Protein AF-A0A6V7X1Y8-F1 (afdb_monomer_lite)

Secondary structure (DSSP, 8-state):
---------------S-EEE-TTT--EEETT--STTTTSHHHHHTTB-TTSBBHHHHT---TT--HHHHHHHTTPPEEEEEEEEEESSSSGGGEEEEEEES-HHHHHHHHHHTTTTTTSSEEEEEEEEEEE-HHHHHHHHHHHHTTBSSS-TTGGGTHHHHGGGS---TTS-HHHHHHHHHHHHHHHHHHHGGGS--EEEE-S-----------SSSSSSSS--S-TTSTTSSTTSSS-----

Radius of gyration: 31.43 Å; chains: 1; bounding box: 91×64×77 Å

Structure (mmCIF, N/CA/C/O backbone):
data_AF-A0A6V7X1Y8-F1
#
_entry.id   AF-A0A6V7X1Y8-F1
#
loop_
_atom_site.group_PDB
_atom_site.id
_atom_site.type_symbol
_atom_site.label_atom_id
_atom_site.label_alt_id
_atom_site.label_comp_id
_atom_site.label_asym_id
_atom_site.label_entity_id
_atom_site.label_seq_id
_atom_site.pdbx_PDB_ins_code
_atom_site.Cartn_x
_atom_site.Cartn_y
_atom_site.Cartn_z
_atom_site.occupancy
_atom_site.B_iso_or_equiv
_atom_site.auth_seq_id
_atom_site.auth_comp_id
_atom_site.auth_asym_id
_atom_site.auth_atom_id
_atom_site.pdbx_PDB_model_num
ATOM 1 N N . MET A 1 1 ? -0.054 43.243 -45.231 1.00 41.81 1 MET A N 1
ATOM 2 C CA . MET A 1 1 ? 1.085 42.663 -44.494 1.00 41.81 1 MET A CA 1
ATOM 3 C C . MET A 1 1 ? 0.531 41.832 -43.350 1.00 41.81 1 MET A C 1
ATOM 5 O O . MET A 1 1 ? -0.084 42.384 -42.450 1.00 41.81 1 MET A O 1
ATOM 9 N N . ARG A 1 2 ? 0.628 40.507 -43.456 1.00 38.59 2 ARG A N 1
ATOM 10 C CA . ARG A 1 2 ? 0.502 39.576 -42.330 1.00 38.59 2 ARG A CA 1
ATOM 11 C C . ARG A 1 2 ? 1.713 38.674 -42.454 1.00 38.59 2 ARG A C 1
ATOM 13 O O . ARG A 1 2 ? 1.828 37.961 -43.452 1.00 38.59 2 ARG A O 1
ATOM 20 N N . ASP A 1 3 ? 2.634 38.817 -41.518 1.00 38.28 3 ASP A N 1
ATOM 21 C CA . ASP A 1 3 ? 3.883 38.077 -41.499 1.00 38.28 3 ASP A CA 1
ATOM 22 C C . ASP A 1 3 ? 3.578 36.584 -41.390 1.00 38.28 3 ASP A C 1
ATOM 24 O O . ASP A 1 3 ? 2.927 36.121 -40.452 1.00 38.28 3 ASP A O 1
ATOM 28 N N . ARG A 1 4 ? 3.999 35.822 -42.404 1.00 39.69 4 ARG A N 1
ATOM 29 C CA . ARG A 1 4 ? 4.032 34.365 -42.317 1.00 39.69 4 ARG A CA 1
ATOM 30 C C . ARG A 1 4 ? 5.246 34.030 -41.466 1.00 39.69 4 ARG A C 1
ATOM 32 O O . ARG A 1 4 ? 6.374 34.184 -41.929 1.00 39.69 4 ARG A O 1
ATOM 39 N N . HIS A 1 5 ? 5.019 33.611 -40.226 1.00 39.31 5 HIS A N 1
ATOM 40 C CA . HIS A 1 5 ? 6.079 32.987 -39.448 1.00 39.31 5 HIS A CA 1
ATOM 41 C C . HIS A 1 5 ? 6.614 31.780 -40.236 1.00 39.31 5 HIS A C 1
ATOM 43 O O . HIS A 1 5 ? 5.803 31.010 -40.761 1.00 39.31 5 HIS A O 1
ATOM 49 N N . PRO A 1 6 ? 7.943 31.620 -40.362 1.00 43.81 6 PRO A N 1
ATOM 50 C CA . PRO A 1 6 ? 8.509 30.435 -40.982 1.00 43.81 6 PRO A CA 1
ATOM 51 C C . PRO A 1 6 ? 8.028 29.208 -40.210 1.00 43.81 6 PRO A C 1
ATOM 53 O O . PRO A 1 6 ? 8.029 29.209 -38.977 1.00 43.81 6 PRO A O 1
ATOM 56 N N . GLU A 1 7 ? 7.582 28.190 -40.944 1.00 42.06 7 GLU A N 1
ATOM 57 C CA . GLU A 1 7 ? 7.244 26.882 -40.395 1.00 42.06 7 GLU A CA 1
ATOM 58 C C . GLU A 1 7 ? 8.436 26.399 -39.569 1.00 42.06 7 GLU A C 1
ATOM 60 O O . GLU A 1 7 ? 9.488 26.036 -40.101 1.00 42.06 7 GLU A O 1
ATOM 65 N N . ILE A 1 8 ? 8.293 26.447 -38.243 1.00 39.31 8 ILE A N 1
ATOM 66 C CA . ILE A 1 8 ? 9.225 25.790 -37.342 1.00 39.31 8 ILE A CA 1
ATOM 67 C C . ILE A 1 8 ? 9.011 24.308 -37.606 1.00 39.31 8 ILE A C 1
ATOM 69 O O . ILE A 1 8 ? 8.075 23.696 -37.094 1.00 39.31 8 ILE A O 1
ATOM 73 N N . ASN A 1 9 ? 9.868 23.747 -38.452 1.00 38.22 9 ASN A N 1
ATOM 74 C CA . ASN A 1 9 ? 10.032 22.316 -38.575 1.00 38.22 9 ASN A CA 1
ATOM 75 C C . ASN A 1 9 ? 10.571 21.866 -37.216 1.00 38.22 9 ASN A C 1
ATOM 77 O O . ASN A 1 9 ? 11.773 21.934 -36.949 1.00 38.22 9 ASN A O 1
ATOM 81 N N . ILE A 1 10 ? 9.660 21.514 -36.304 1.00 38.25 10 ILE A N 1
ATOM 82 C CA . ILE A 1 10 ? 10.003 20.846 -35.056 1.00 38.25 10 ILE A CA 1
ATOM 83 C C . ILE A 1 10 ? 10.503 19.482 -35.505 1.00 38.25 10 ILE A C 1
ATOM 85 O O . ILE A 1 10 ? 9.736 18.528 -35.617 1.00 38.25 10 ILE A O 1
ATOM 89 N N . GLY A 1 11 ? 11.792 19.421 -35.842 1.00 34.78 11 GLY A N 1
ATOM 90 C CA . GLY A 1 11 ? 12.506 18.175 -35.992 1.00 34.78 11 GLY A CA 1
ATOM 91 C C . GLY A 1 11 ? 12.218 17.394 -34.727 1.00 34.78 11 GLY A C 1
ATOM 92 O O . GLY A 1 11 ? 12.622 17.796 -33.635 1.00 34.78 11 GLY A O 1
ATOM 93 N N . VAL A 1 12 ? 11.421 16.339 -34.871 1.00 37.25 12 VAL A N 1
ATOM 94 C CA . VAL A 1 12 ? 11.205 15.360 -33.823 1.00 37.25 12 VAL A CA 1
ATOM 95 C C . VAL A 1 12 ? 12.603 14.859 -33.504 1.00 37.25 12 VAL A C 1
ATOM 97 O O . VAL A 1 12 ? 13.188 14.109 -34.281 1.00 37.25 12 VAL A O 1
ATOM 100 N N . TYR A 1 13 ? 13.182 15.351 -32.410 1.00 36.38 13 TYR A N 1
ATOM 101 C CA . TYR A 1 13 ? 14.370 14.765 -31.819 1.00 36.38 13 TYR A CA 1
ATOM 102 C C . TYR A 1 13 ? 13.949 13.362 -31.378 1.00 36.38 13 TYR A C 1
ATOM 104 O O . TYR A 1 13 ? 13.522 13.146 -30.245 1.00 36.38 13 TYR A O 1
ATOM 112 N N . GLU A 1 14 ? 13.977 12.407 -32.309 1.00 39.62 14 GLU A N 1
ATOM 113 C CA . GLU A 1 14 ? 13.887 10.996 -31.992 1.00 39.62 14 GLU A CA 1
ATOM 114 C C . GLU A 1 14 ? 15.119 10.683 -31.149 1.00 39.62 14 GLU A C 1
ATOM 116 O O . GLU A 1 14 ? 16.227 10.529 -31.668 1.00 39.62 14 GLU A O 1
ATOM 121 N N . SER A 1 15 ? 14.958 10.637 -29.825 1.00 48.16 15 SER A N 1
ATOM 122 C CA . SER A 1 15 ? 15.992 10.052 -28.984 1.00 48.16 15 SER A CA 1
ATOM 123 C C . SER A 1 15 ? 16.154 8.604 -29.452 1.00 48.16 15 SER A C 1
ATOM 125 O O . SER A 1 15 ? 15.201 7.825 -29.381 1.00 48.16 15 SER A O 1
ATOM 127 N N . LYS A 1 16 ? 17.332 8.280 -29.993 1.00 53.97 16 LYS A N 1
ATOM 128 C CA . LYS A 1 16 ? 17.620 7.039 -30.734 1.00 53.97 16 LYS A CA 1
ATOM 129 C C . LYS A 1 16 ? 17.436 5.755 -29.918 1.00 53.97 16 LYS A C 1
ATOM 131 O O . LYS A 1 16 ? 17.314 4.681 -30.497 1.00 53.97 16 LYS A O 1
ATOM 136 N N . ASP A 1 17 ? 17.331 5.864 -28.601 1.00 63.12 17 ASP A N 1
ATOM 137 C CA . ASP A 1 17 ? 17.205 4.720 -27.709 1.00 63.12 17 ASP A CA 1
ATOM 138 C C . ASP A 1 17 ? 15.726 4.393 -27.482 1.00 63.12 17 ASP A C 1
ATOM 140 O O . ASP A 1 17 ? 15.103 4.828 -26.514 1.00 63.12 17 ASP A O 1
ATOM 144 N N . LYS A 1 18 ? 15.131 3.647 -28.413 1.00 64.81 18 LYS A N 1
ATOM 145 C CA . LYS A 1 18 ? 13.817 3.024 -28.217 1.00 64.81 18 LYS A CA 1
ATOM 146 C C . LYS A 1 18 ? 14.008 1.639 -27.589 1.00 64.81 18 LYS A C 1
ATOM 148 O O . LYS A 1 18 ? 14.883 0.885 -27.998 1.00 64.81 18 LYS A O 1
ATOM 153 N N . THR A 1 19 ? 13.181 1.294 -26.611 1.00 63.94 19 THR A N 1
ATOM 154 C CA . THR A 1 19 ? 13.135 -0.022 -25.954 1.00 63.94 19 THR A CA 1
ATOM 155 C C . THR A 1 19 ? 11.719 -0.593 -26.013 1.00 63.94 19 THR A C 1
ATOM 157 O O . THR A 1 19 ? 10.768 0.128 -26.315 1.00 63.94 19 THR A O 1
ATOM 160 N N . THR A 1 20 ? 11.558 -1.880 -25.723 1.00 64.06 20 THR A N 1
ATOM 161 C CA . THR A 1 20 ? 10.248 -2.541 -25.695 1.00 64.06 20 THR A CA 1
ATOM 162 C C . THR A 1 20 ? 9.661 -2.477 -24.286 1.00 64.06 20 THR A C 1
ATOM 164 O O . THR A 1 20 ? 10.306 -2.859 -23.313 1.00 64.06 20 THR A O 1
ATOM 167 N N . CYS A 1 21 ? 8.428 -1.989 -24.151 1.00 65.44 21 CYS A N 1
ATOM 168 C CA . CYS A 1 21 ? 7.702 -2.017 -22.885 1.00 65.44 21 CYS A CA 1
ATOM 169 C C . CYS A 1 21 ? 7.322 -3.457 -22.521 1.00 65.44 21 CYS A C 1
ATOM 171 O O . CYS A 1 21 ? 6.671 -4.137 -23.306 1.00 65.44 21 CYS A O 1
ATOM 173 N N . HIS A 1 22 ? 7.642 -3.909 -21.311 1.00 59.16 22 HIS A N 1
ATOM 174 C CA . HIS A 1 22 ? 7.313 -5.273 -20.879 1.00 59.16 22 HIS A CA 1
ATOM 175 C C . HIS A 1 22 ? 5.840 -5.497 -20.578 1.00 59.16 22 HIS A C 1
ATOM 177 O O . HIS A 1 22 ? 5.375 -6.628 -20.651 1.00 59.16 22 HIS A O 1
ATOM 183 N N . PHE A 1 23 ? 5.102 -4.432 -20.276 1.00 62.47 23 PHE A N 1
ATOM 184 C CA . PHE A 1 23 ? 3.674 -4.549 -20.042 1.00 62.47 23 PHE A CA 1
ATOM 185 C C . PHE A 1 23 ? 2.919 -4.679 -21.358 1.00 62.47 23 PHE A C 1
ATOM 187 O O . PHE A 1 23 ? 2.191 -5.640 -21.518 1.00 62.47 23 PHE A O 1
ATOM 194 N N . CYS A 1 24 ? 3.100 -3.780 -22.331 1.00 65.25 24 CYS A N 1
ATOM 195 C CA . CYS A 1 24 ? 2.293 -3.790 -23.565 1.00 65.25 24 CYS A CA 1
ATOM 196 C C . CYS A 1 24 ? 3.055 -4.056 -24.867 1.00 65.25 24 CYS A C 1
ATOM 198 O O . CYS A 1 24 ? 2.499 -3.852 -25.944 1.00 65.25 24 CYS A O 1
ATOM 200 N N . SER A 1 25 ? 4.324 -4.455 -24.786 1.00 66.88 25 SER A N 1
ATOM 201 C CA . SER A 1 25 ? 5.199 -4.730 -25.938 1.00 66.88 25 SER A CA 1
ATOM 202 C C . SER A 1 25 ? 5.402 -3.548 -26.897 1.00 66.88 25 SER A C 1
ATOM 204 O O . SER A 1 25 ? 6.001 -3.702 -27.958 1.00 66.88 25 SER A O 1
ATOM 206 N N . ALA A 1 26 ? 4.938 -2.348 -26.540 1.00 67.75 26 ALA A N 1
ATOM 207 C CA . ALA A 1 26 ? 5.094 -1.158 -27.361 1.00 67.75 26 ALA A CA 1
ATOM 208 C C . ALA A 1 26 ? 6.548 -0.669 -27.364 1.00 67.75 26 ALA A C 1
ATOM 210 O O . ALA A 1 26 ? 7.220 -0.685 -26.332 1.00 67.75 26 ALA A O 1
ATOM 211 N N . SER A 1 27 ? 7.002 -0.150 -28.505 1.00 70.38 27 SER A N 1
ATOM 212 C CA . SER A 1 27 ? 8.267 0.579 -28.588 1.00 70.38 27 SER A CA 1
ATOM 213 C C . SER A 1 27 ? 8.125 1.941 -27.899 1.00 70.38 27 SER A C 1
ATOM 215 O O . SER A 1 27 ? 7.261 2.746 -28.256 1.00 70.38 27 SER A O 1
ATOM 217 N N . ILE A 1 28 ? 8.944 2.190 -26.882 1.00 68.62 28 ILE A N 1
ATOM 218 C CA . ILE A 1 28 ? 8.932 3.401 -26.058 1.00 68.62 28 ILE A CA 1
ATOM 219 C C . ILE A 1 28 ? 10.318 4.025 -26.036 1.00 68.62 28 ILE A C 1
ATOM 221 O O . ILE A 1 28 ? 11.313 3.322 -26.169 1.00 68.62 28 ILE A O 1
ATOM 225 N N . LEU A 1 29 ? 10.407 5.339 -25.831 1.00 64.44 29 LEU A N 1
ATOM 226 C CA . LEU A 1 29 ? 11.706 5.954 -25.553 1.00 64.44 29 LEU A CA 1
ATOM 227 C C . LEU A 1 29 ? 12.243 5.352 -24.245 1.00 64.44 29 LEU A C 1
ATOM 229 O O . LEU A 1 29 ? 11.501 5.269 -23.265 1.00 64.44 29 LEU A O 1
ATOM 233 N N . SER A 1 30 ? 13.506 4.932 -24.230 1.00 57.25 30 SER A N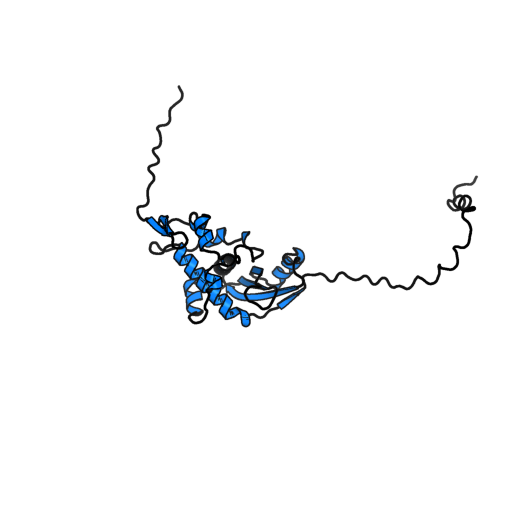 1
ATOM 234 C CA . SER A 1 30 ? 14.185 4.325 -23.073 1.00 57.25 30 SER A CA 1
ATOM 235 C C . SER A 1 30 ? 14.064 5.186 -21.817 1.00 57.25 30 SER A C 1
ATOM 237 O O . SER A 1 30 ? 13.881 4.664 -20.721 1.00 57.25 30 SER A O 1
ATOM 239 N N . LYS A 1 31 ? 14.056 6.510 -22.006 1.00 55.56 31 LYS A N 1
ATOM 240 C CA . LYS A 1 31 ? 13.919 7.526 -20.959 1.00 55.56 31 LYS A CA 1
ATOM 241 C C . LYS A 1 31 ? 12.494 8.056 -20.772 1.00 55.56 31 LYS A C 1
ATOM 243 O O . LYS A 1 31 ? 12.332 9.093 -20.142 1.00 55.56 31 LYS A O 1
ATOM 248 N N . CYS A 1 32 ? 11.458 7.435 -21.352 1.00 54.56 32 CYS A N 1
ATOM 249 C CA . CYS A 1 32 ? 10.102 7.995 -21.308 1.00 54.56 32 CYS A CA 1
ATOM 250 C C . CYS A 1 32 ? 9.536 7.951 -19.874 1.00 54.56 32 CYS A C 1
ATOM 252 O O . CYS A 1 32 ? 9.201 6.863 -19.393 1.00 54.56 32 CYS A O 1
ATOM 254 N N . PRO A 1 33 ? 9.378 9.106 -19.202 1.00 58.12 33 PRO A N 1
ATOM 255 C CA . PRO A 1 33 ? 8.886 9.158 -17.840 1.00 58.12 33 PRO A CA 1
ATOM 256 C C . PRO A 1 33 ? 7.361 9.087 -17.908 1.00 58.12 33 PRO A C 1
ATOM 258 O O . PRO A 1 33 ? 6.726 9.895 -18.583 1.00 58.12 33 PRO A O 1
ATOM 261 N N . SER A 1 34 ? 6.794 8.060 -17.279 1.00 54.66 34 SER A N 1
ATOM 262 C CA . SER A 1 34 ? 5.379 7.857 -16.936 1.00 54.66 34 SER A CA 1
ATOM 263 C C . SER A 1 34 ? 4.250 7.917 -17.972 1.00 54.66 34 SER A C 1
ATOM 265 O O . SER A 1 34 ? 3.279 7.170 -17.842 1.00 54.66 34 SER A O 1
ATOM 267 N N . ARG A 1 35 ? 4.327 8.755 -19.008 1.00 60.50 35 ARG A N 1
ATOM 268 C CA . ARG A 1 35 ? 3.255 8.941 -19.999 1.00 60.50 35 ARG A CA 1
ATOM 269 C C . ARG A 1 35 ? 2.871 7.634 -20.674 1.00 60.50 35 ARG A C 1
ATOM 271 O O . ARG A 1 35 ? 1.710 7.449 -21.016 1.00 60.50 35 ARG A O 1
ATOM 278 N N . HIS A 1 36 ? 3.839 6.738 -20.872 1.00 67.56 36 HIS A N 1
ATOM 279 C CA . HIS A 1 36 ? 3.583 5.415 -21.422 1.00 67.56 36 HIS A CA 1
ATOM 280 C C . HIS A 1 36 ? 2.925 4.464 -20.417 1.00 67.56 36 HIS A C 1
ATOM 282 O O . HIS A 1 36 ? 1.948 3.816 -20.782 1.00 67.56 36 HIS A O 1
ATOM 288 N N . PHE A 1 37 ? 3.407 4.425 -19.170 1.00 62.50 37 PHE A N 1
ATOM 289 C CA . PHE A 1 37 ? 2.801 3.631 -18.095 1.00 62.50 37 PHE A CA 1
ATOM 290 C C . PHE A 1 37 ? 1.307 3.948 -17.947 1.00 62.50 37 PHE A C 1
ATOM 292 O O . PHE A 1 37 ? 0.473 3.060 -17.792 1.00 62.50 37 PHE A O 1
ATOM 299 N N . ASN A 1 38 ? 0.960 5.226 -18.109 1.00 61.59 38 ASN A N 1
ATOM 300 C CA . ASN A 1 38 ? -0.414 5.695 -18.030 1.00 61.59 38 ASN A CA 1
ATOM 301 C C . ASN A 1 38 ? -1.264 5.453 -19.286 1.00 61.59 38 ASN A C 1
ATOM 303 O O . ASN A 1 38 ? -2.470 5.705 -19.249 1.00 61.59 38 ASN A O 1
ATOM 307 N N . LYS A 1 39 ? -0.695 4.926 -20.380 1.00 68.38 39 LYS A N 1
ATOM 308 C CA . LYS A 1 39 ? -1.487 4.515 -21.546 1.00 68.38 39 LYS A CA 1
ATOM 309 C C . LYS A 1 39 ? -2.329 3.293 -21.196 1.00 68.38 39 LYS A C 1
ATOM 311 O O . LYS A 1 39 ? -1.835 2.325 -20.624 1.00 68.38 39 LYS A O 1
ATOM 316 N N . GLN A 1 40 ? -3.584 3.310 -21.635 1.00 61.50 40 GLN A N 1
ATOM 317 C CA . GLN A 1 40 ? -4.567 2.254 -21.382 1.00 61.50 40 GLN A CA 1
ATOM 318 C C . GLN A 1 40 ? -4.045 0.848 -21.722 1.00 61.50 40 GLN A C 1
ATOM 320 O O . GLN A 1 40 ? -4.198 -0.074 -20.931 1.00 61.50 40 GLN A O 1
ATOM 325 N N . GLN A 1 41 ? -3.341 0.695 -22.847 1.00 65.69 41 GLN A N 1
ATOM 326 C CA . GLN A 1 41 ? -2.770 -0.590 -23.262 1.00 65.69 41 GLN A CA 1
ATOM 327 C C . GLN A 1 41 ? -1.702 -1.125 -22.288 1.00 65.69 41 GLN A C 1
ATOM 329 O O . GLN A 1 41 ? -1.601 -2.330 -22.096 1.00 65.69 41 GLN A O 1
ATOM 334 N N . CYS A 1 42 ? -0.924 -0.241 -21.652 1.00 66.81 42 CYS A N 1
ATOM 335 C CA . CYS A 1 42 ? 0.058 -0.612 -20.632 1.00 66.81 42 CYS A CA 1
ATOM 336 C C . CYS A 1 42 ? -0.631 -1.010 -19.320 1.00 66.81 42 CYS A C 1
ATOM 338 O O . CYS A 1 42 ? -0.239 -1.997 -18.701 1.00 66.81 42 CYS A O 1
ATOM 340 N N . LYS A 1 43 ? -1.698 -0.294 -18.935 1.00 65.56 43 LYS A N 1
ATOM 341 C CA . LYS A 1 43 ? -2.497 -0.611 -17.740 1.00 65.56 43 LYS A CA 1
ATOM 342 C C . LYS A 1 43 ? -3.212 -1.962 -17.854 1.00 65.56 43 LYS A C 1
ATOM 344 O O . LYS A 1 43 ? -3.221 -2.712 -16.885 1.00 65.56 43 LYS A O 1
ATOM 349 N N . ASN A 1 44 ? -3.734 -2.311 -19.033 1.00 69.81 44 ASN A N 1
ATOM 350 C CA . ASN A 1 44 ? -4.456 -3.574 -19.249 1.00 69.81 44 ASN A CA 1
ATOM 351 C C . ASN A 1 44 ? -3.617 -4.827 -18.950 1.00 69.81 44 ASN A C 1
ATOM 353 O O . ASN A 1 44 ? -4.177 -5.847 -18.576 1.00 69.81 44 ASN A O 1
ATOM 357 N N . ASN A 1 45 ? -2.293 -4.745 -19.089 1.00 75.44 45 ASN A N 1
ATOM 358 C CA . ASN A 1 45 ? -1.387 -5.869 -18.836 1.00 75.44 45 ASN A CA 1
ATOM 359 C C . ASN A 1 45 ? -0.724 -5.800 -17.452 1.00 75.44 45 ASN A C 1
ATOM 361 O O . ASN A 1 45 ? 0.113 -6.634 -17.123 1.00 75.44 45 ASN A O 1
ATOM 365 N N . PHE A 1 46 ? -1.062 -4.791 -16.648 1.00 77.25 46 PHE A N 1
ATOM 366 C CA . PHE A 1 46 ? -0.613 -4.672 -15.264 1.00 77.25 46 PHE A CA 1
ATOM 367 C C . PHE A 1 46 ? -1.630 -5.281 -14.287 1.00 77.25 46 PHE A C 1
ATOM 369 O O . PHE A 1 46 ? -1.236 -5.813 -13.249 1.00 77.25 46 PHE A O 1
ATOM 376 N N . TYR A 1 47 ? -2.923 -5.231 -14.624 1.00 84.69 47 TYR A N 1
ATOM 377 C CA . TYR A 1 47 ? -4.028 -5.688 -13.779 1.00 84.69 47 TYR A CA 1
ATOM 378 C C . TYR A 1 47 ? -4.678 -6.963 -14.314 1.00 84.69 47 TYR A C 1
ATOM 380 O O . TYR A 1 47 ? -4.877 -7.122 -15.514 1.00 84.69 47 TYR A O 1
ATOM 388 N N . ALA A 1 48 ? -5.038 -7.861 -13.403 1.00 86.75 48 ALA A N 1
ATOM 389 C CA . ALA A 1 48 ? -5.877 -9.012 -13.689 1.00 86.75 48 ALA A CA 1
ATOM 390 C C . ALA A 1 48 ? -7.368 -8.628 -13.648 1.00 86.75 48 ALA A C 1
ATOM 392 O O . ALA A 1 48 ? -7.760 -7.591 -13.110 1.00 86.75 48 ALA A O 1
ATOM 393 N N . ASN A 1 49 ? -8.230 -9.516 -14.150 1.00 86.25 49 ASN A N 1
ATOM 394 C CA . ASN A 1 49 ? -9.680 -9.286 -14.221 1.00 86.25 49 ASN A CA 1
ATOM 395 C C . ASN A 1 49 ? -10.359 -9.087 -12.851 1.00 86.25 49 ASN A C 1
ATOM 397 O O . ASN A 1 49 ? -11.475 -8.583 -12.790 1.00 86.25 49 ASN A O 1
ATOM 401 N N . ASN A 1 50 ? -9.706 -9.478 -11.752 1.00 88.56 50 ASN A N 1
ATOM 402 C CA . ASN A 1 50 ? -10.202 -9.291 -10.385 1.00 88.56 50 ASN A CA 1
ATOM 403 C C . ASN A 1 50 ? -9.857 -7.910 -9.785 1.00 88.56 50 ASN A C 1
ATOM 405 O O . ASN A 1 50 ? -10.083 -7.676 -8.597 1.00 88.56 50 ASN A O 1
ATOM 409 N N . GLY A 1 51 ? -9.283 -7.005 -10.584 1.00 87.31 51 GLY A N 1
ATOM 410 C CA . GLY A 1 51 ? -8.939 -5.648 -10.163 1.00 87.31 51 GLY A CA 1
ATOM 411 C C . GLY A 1 51 ? -7.684 -5.553 -9.292 1.00 87.31 51 GLY A C 1
ATOM 412 O O . GLY A 1 51 ? -7.372 -4.462 -8.814 1.00 87.31 51 GLY A O 1
ATOM 413 N N . TRP A 1 52 ? -6.962 -6.656 -9.077 1.00 91.81 52 TRP A N 1
ATOM 414 C CA . TRP A 1 52 ? -5.625 -6.667 -8.476 1.00 91.81 52 TRP A CA 1
ATOM 415 C C . TRP A 1 52 ? -4.546 -6.712 -9.560 1.00 91.81 52 TRP A C 1
ATOM 417 O O . TRP A 1 52 ? -4.789 -7.190 -10.669 1.00 91.81 52 TRP A O 1
ATOM 427 N N . SER A 1 53 ? -3.343 -6.222 -9.262 1.00 89.94 53 SER A N 1
ATOM 428 C CA . SER A 1 53 ? -2.206 -6.329 -10.173 1.00 89.94 53 SER A CA 1
ATOM 429 C C . SER A 1 53 ? -1.864 -7.802 -10.416 1.00 89.94 53 SER A C 1
ATOM 431 O O . SER A 1 53 ? -2.066 -8.657 -9.551 1.00 89.94 53 SER A O 1
ATOM 433 N N . ILE A 1 54 ? -1.346 -8.133 -11.598 1.00 89.19 54 ILE A N 1
ATOM 434 C CA . ILE A 1 54 ? -0.864 -9.495 -11.883 1.00 89.19 54 ILE A CA 1
ATOM 435 C C . ILE A 1 54 ? 0.188 -9.892 -10.836 1.00 89.19 54 ILE A C 1
ATOM 437 O O . ILE A 1 54 ? 0.111 -10.971 -10.260 1.00 89.19 54 ILE A O 1
ATOM 441 N N . ILE A 1 55 ? 1.081 -8.956 -10.488 1.00 90.06 55 ILE A N 1
ATOM 442 C CA . ILE A 1 55 ? 2.108 -9.144 -9.457 1.00 90.06 55 ILE A CA 1
ATOM 443 C C . ILE A 1 55 ? 1.485 -9.496 -8.103 1.00 90.06 55 ILE A C 1
ATOM 445 O O . ILE A 1 55 ? 1.979 -10.408 -7.454 1.00 90.06 55 ILE A O 1
ATOM 449 N N . PHE A 1 56 ? 0.404 -8.835 -7.680 1.00 93.06 56 PHE A N 1
ATOM 450 C CA . PHE A 1 56 ? -0.292 -9.161 -6.430 1.00 93.06 56 PHE A CA 1
ATOM 451 C C . PHE A 1 56 ? -0.801 -10.606 -6.411 1.00 93.06 56 PHE A C 1
ATOM 453 O O . PHE A 1 56 ? -0.608 -11.310 -5.425 1.00 93.06 56 PHE A O 1
ATOM 460 N N . ASN A 1 57 ? -1.396 -11.070 -7.511 1.00 89.94 57 ASN A N 1
ATOM 461 C CA . ASN A 1 57 ? -1.914 -12.437 -7.613 1.00 89.94 57 ASN A CA 1
ATOM 462 C C . ASN A 1 57 ? -0.801 -13.502 -7.658 1.00 89.94 57 ASN A C 1
ATOM 464 O O . ASN A 1 57 ? -1.013 -14.628 -7.222 1.00 89.94 57 ASN A O 1
ATOM 468 N N . GLU A 1 58 ? 0.371 -13.147 -8.183 1.00 91.12 58 GLU A N 1
ATOM 469 C CA . GLU A 1 58 ? 1.534 -14.032 -8.336 1.00 91.12 58 GLU A CA 1
ATOM 470 C C . GLU A 1 58 ? 2.576 -13.864 -7.214 1.00 91.12 58 GLU A C 1
ATOM 472 O O . GLU A 1 58 ? 3.666 -14.432 -7.291 1.00 91.12 58 GLU A O 1
ATOM 477 N N . THR A 1 59 ? 2.296 -13.044 -6.194 1.00 88.38 59 THR A N 1
ATOM 478 C CA . THR A 1 59 ? 3.278 -12.721 -5.151 1.00 88.38 59 THR A CA 1
ATOM 479 C C . THR A 1 59 ? 3.595 -13.953 -4.305 1.00 88.38 59 THR A C 1
ATOM 481 O O . THR A 1 59 ? 2.749 -14.456 -3.572 1.00 88.38 59 THR A O 1
ATOM 484 N N . ASP A 1 60 ? 4.855 -14.382 -4.362 1.00 86.62 60 ASP A N 1
ATOM 485 C CA . ASP A 1 60 ? 5.453 -15.385 -3.480 1.00 86.62 60 ASP A CA 1
ATOM 486 C C . ASP A 1 60 ? 6.462 -14.714 -2.534 1.00 86.62 60 ASP A C 1
ATOM 488 O O . ASP A 1 60 ? 7.278 -13.891 -2.959 1.00 86.62 60 ASP A O 1
ATOM 492 N N . VAL A 1 61 ? 6.417 -15.064 -1.247 1.00 87.12 61 VAL A N 1
ATOM 493 C CA . VAL A 1 61 ? 7.286 -14.516 -0.191 1.00 87.12 61 VAL A CA 1
ATOM 494 C C . VAL A 1 61 ? 8.541 -15.353 0.064 1.00 87.12 61 VAL A C 1
ATOM 496 O O . VAL A 1 61 ? 9.437 -14.893 0.771 1.00 87.12 61 VAL A O 1
ATOM 499 N N . THR A 1 62 ? 8.648 -16.552 -0.517 1.00 82.50 62 THR A N 1
ATOM 500 C CA . THR A 1 62 ? 9.679 -17.552 -0.181 1.00 82.50 62 THR A CA 1
ATOM 501 C C . THR A 1 62 ? 11.114 -17.030 -0.333 1.00 82.50 62 THR A C 1
ATOM 503 O O . THR A 1 62 ? 11.990 -17.360 0.465 1.00 82.50 62 THR A O 1
ATOM 506 N N . SER A 1 63 ? 11.373 -16.174 -1.326 1.00 78.31 63 SER A N 1
ATOM 507 C CA . SER A 1 63 ? 12.703 -15.608 -1.592 1.00 78.31 63 SER A CA 1
ATOM 508 C C . SER A 1 63 ? 12.897 -14.174 -1.080 1.00 78.31 63 SER A C 1
ATOM 510 O O . SER A 1 63 ? 13.906 -13.544 -1.406 1.00 78.31 63 SER A O 1
ATOM 512 N N . PHE A 1 64 ? 11.939 -13.615 -0.336 1.00 86.44 64 PHE A N 1
ATOM 513 C CA . PHE A 1 64 ? 11.971 -12.206 0.053 1.00 86.44 64 PHE A CA 1
ATOM 514 C C . PHE A 1 64 ? 12.951 -11.936 1.205 1.00 86.44 64 PHE A C 1
ATOM 516 O O . PHE A 1 64 ? 12.862 -12.520 2.287 1.00 86.44 64 PHE A O 1
ATOM 523 N N . LYS A 1 65 ? 13.866 -10.984 0.988 1.00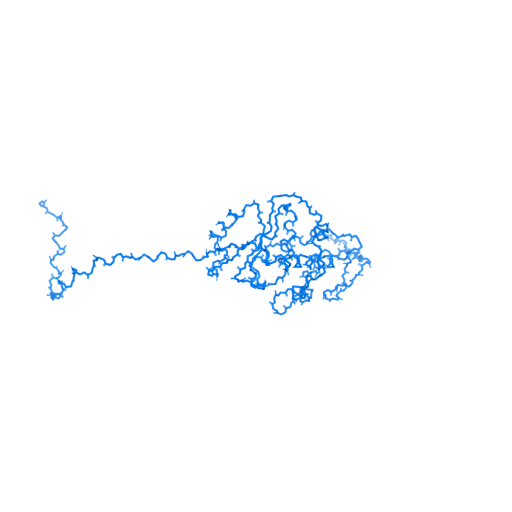 85.62 65 LYS A N 1
ATOM 524 C CA . LYS A 1 65 ? 14.843 -10.523 1.983 1.00 85.62 65 LYS A CA 1
ATOM 525 C C . LYS A 1 65 ? 14.563 -9.075 2.370 1.00 85.62 65 LYS A C 1
ATOM 527 O O . LYS A 1 65 ? 14.814 -8.146 1.609 1.00 85.62 65 LYS A O 1
ATOM 532 N N . GLU A 1 66 ? 14.082 -8.899 3.592 1.00 85.44 66 GLU A N 1
ATOM 533 C CA . GLU A 1 66 ? 13.615 -7.615 4.123 1.00 85.44 66 GLU A CA 1
ATOM 534 C C . GLU A 1 66 ? 14.712 -6.542 4.184 1.00 85.44 66 GLU A C 1
ATOM 536 O O . GLU A 1 66 ? 14.499 -5.410 3.755 1.00 85.44 66 GLU A O 1
ATOM 541 N N . GLU A 1 67 ? 15.920 -6.906 4.614 1.00 83.94 67 GLU A N 1
ATOM 542 C CA . GLU A 1 67 ? 17.070 -5.991 4.640 1.00 83.94 67 GLU A CA 1
ATOM 543 C C . GLU A 1 67 ? 17.444 -5.483 3.242 1.00 83.94 67 GLU A C 1
ATOM 545 O O . GLU A 1 67 ? 17.796 -4.315 3.069 1.00 83.94 67 GLU A O 1
ATOM 550 N N . GLN A 1 68 ? 17.333 -6.341 2.221 1.00 83.19 68 GLN A N 1
ATOM 551 C CA . GLN A 1 68 ? 17.615 -5.962 0.838 1.00 83.19 68 GLN A CA 1
ATOM 552 C C . GLN A 1 68 ? 16.561 -4.995 0.311 1.00 83.19 68 GLN A C 1
ATOM 554 O O . GLN A 1 68 ? 16.916 -4.021 -0.342 1.00 83.19 68 GLN A O 1
ATOM 559 N N . PHE A 1 69 ? 15.287 -5.216 0.636 1.00 84.94 69 PHE A N 1
ATOM 560 C CA . PHE A 1 69 ? 14.206 -4.298 0.287 1.00 84.94 69 PHE A CA 1
ATOM 561 C C . PHE A 1 69 ? 14.423 -2.901 0.885 1.00 84.94 69 PHE A C 1
ATOM 563 O O . PHE A 1 69 ? 14.367 -1.905 0.166 1.00 84.94 69 PHE A O 1
ATOM 570 N N . PHE A 1 70 ? 14.746 -2.809 2.177 1.00 83.75 70 PHE A N 1
ATOM 571 C CA . PHE A 1 70 ? 14.996 -1.511 2.807 1.00 83.75 70 PHE A CA 1
ATOM 572 C C . PHE A 1 70 ? 16.287 -0.843 2.321 1.00 83.75 70 PHE A C 1
ATOM 574 O O . PHE A 1 70 ? 16.338 0.379 2.187 1.00 83.75 70 PHE A O 1
ATOM 581 N N . THR A 1 71 ? 17.305 -1.633 1.982 1.00 82.00 71 THR A N 1
ATOM 582 C CA . THR A 1 71 ? 18.525 -1.118 1.348 1.00 82.00 71 THR A CA 1
ATOM 583 C C . THR A 1 71 ? 18.227 -0.574 -0.053 1.00 82.00 71 THR A C 1
ATOM 585 O O . THR A 1 71 ? 18.669 0.520 -0.390 1.00 82.00 71 THR A O 1
ATOM 588 N N . GLN A 1 72 ? 17.426 -1.287 -0.854 1.00 75.31 72 GLN A N 1
ATOM 589 C CA . GLN A 1 72 ? 16.998 -0.860 -2.194 1.00 75.31 72 GLN A CA 1
ATOM 590 C C . GLN A 1 72 ? 16.221 0.457 -2.165 1.00 75.31 72 GLN A C 1
ATOM 592 O O . GLN A 1 72 ? 16.419 1.302 -3.034 1.00 75.31 72 GLN A O 1
ATOM 597 N N . LEU A 1 73 ? 15.364 0.645 -1.160 1.00 74.56 73 LEU A N 1
ATOM 598 C CA . LEU A 1 73 ? 14.615 1.886 -0.981 1.00 74.56 73 LEU A CA 1
ATOM 599 C C . LEU A 1 73 ? 15.435 3.010 -0.329 1.00 74.56 73 LEU A C 1
ATOM 601 O O . LEU A 1 73 ? 14.921 4.113 -0.191 1.00 74.56 73 LEU A O 1
ATOM 605 N N . SER A 1 74 ? 16.696 2.760 0.054 1.00 77.56 74 SER A N 1
ATOM 606 C CA . SER A 1 74 ? 17.542 3.724 0.774 1.00 77.56 74 SER A CA 1
ATOM 607 C C . SER A 1 74 ? 16.813 4.335 1.976 1.00 77.56 74 SER A C 1
ATOM 609 O O . SER A 1 74 ? 16.732 5.558 2.120 1.00 77.56 74 SER A O 1
ATOM 611 N N . ILE A 1 75 ? 16.228 3.474 2.820 1.00 76.44 75 ILE A N 1
ATOM 612 C CA . ILE A 1 75 ? 15.387 3.934 3.926 1.00 76.44 75 ILE A CA 1
ATOM 613 C C . ILE A 1 75 ? 16.170 4.869 4.849 1.00 76.44 75 ILE A C 1
ATOM 615 O O . ILE A 1 75 ? 17.176 4.508 5.454 1.00 76.44 75 ILE A O 1
ATOM 619 N N . THR A 1 76 ? 15.648 6.079 4.984 1.00 79.00 76 THR A N 1
ATOM 620 C CA . THR A 1 76 ? 16.064 7.080 5.952 1.00 79.00 76 THR A CA 1
ATOM 621 C C . THR A 1 76 ? 15.093 7.076 7.121 1.00 79.00 76 THR A C 1
ATOM 623 O O . THR A 1 76 ? 13.870 7.013 6.944 1.00 79.00 76 THR A O 1
ATOM 626 N N . ASN A 1 77 ? 15.659 7.133 8.327 1.00 87.19 77 ASN A N 1
ATOM 627 C CA . ASN A 1 77 ? 14.886 7.149 9.560 1.00 87.19 77 ASN A CA 1
ATOM 628 C C . ASN A 1 77 ? 14.053 8.430 9.656 1.00 87.19 77 ASN A C 1
ATOM 630 O O . ASN A 1 77 ? 14.506 9.523 9.311 1.00 87.19 77 ASN A O 1
ATOM 634 N N . GLY A 1 78 ? 12.843 8.299 10.181 1.00 92.00 78 GLY A N 1
ATOM 635 C CA . GLY A 1 78 ? 11.950 9.422 10.409 1.00 92.00 78 GLY A CA 1
ATOM 636 C C . GLY A 1 78 ? 10.843 9.087 11.399 1.00 92.00 78 GLY A C 1
ATOM 637 O O . GLY A 1 78 ? 10.989 8.221 12.256 1.00 92.00 78 GLY A O 1
ATOM 638 N N . ARG A 1 79 ? 9.732 9.817 11.299 1.00 95.38 79 ARG A N 1
ATOM 639 C CA . ARG A 1 79 ? 8.583 9.714 12.218 1.00 95.38 79 ARG A CA 1
ATOM 640 C C . ARG A 1 79 ? 7.293 9.252 11.546 1.00 95.38 79 ARG A C 1
ATOM 642 O O . ARG A 1 79 ? 6.243 9.261 12.181 1.00 95.38 79 ARG A O 1
ATOM 649 N N . TYR A 1 80 ? 7.347 8.962 10.251 1.00 96.19 80 TYR A N 1
ATOM 650 C CA . TYR A 1 80 ? 6.187 8.535 9.489 1.00 96.19 80 TYR A CA 1
ATOM 651 C C . TYR A 1 80 ? 6.064 7.017 9.526 1.00 96.19 80 TYR A C 1
ATOM 653 O O . TYR A 1 80 ? 7.040 6.285 9.691 1.00 96.19 80 TYR A O 1
ATOM 661 N N . MET A 1 81 ? 4.832 6.558 9.390 1.00 96.88 81 MET A N 1
ATOM 662 C CA . MET A 1 81 ? 4.475 5.155 9.324 1.00 96.88 81 MET A CA 1
ATOM 663 C C . MET A 1 81 ? 3.506 4.934 8.173 1.00 96.88 81 MET A C 1
ATOM 665 O O . MET A 1 81 ? 2.670 5.798 7.896 1.00 96.88 81 MET A O 1
ATOM 669 N N . VAL A 1 82 ? 3.615 3.768 7.549 1.00 97.00 82 VAL A N 1
ATOM 670 C CA . VAL A 1 82 ? 2.650 3.241 6.588 1.00 97.00 82 VAL A CA 1
ATOM 671 C C . VAL A 1 82 ? 1.708 2.318 7.351 1.00 97.00 82 VAL A C 1
ATOM 673 O O . VAL A 1 82 ? 2.155 1.382 8.019 1.00 97.00 82 VAL A O 1
ATOM 676 N N . TYR A 1 83 ? 0.409 2.576 7.260 1.00 97.94 83 TYR A N 1
ATOM 677 C CA . TYR A 1 83 ? -0.637 1.730 7.825 1.00 97.94 83 TYR A CA 1
ATOM 678 C C . TYR A 1 83 ? -1.524 1.158 6.722 1.00 97.94 83 TYR A C 1
ATOM 680 O O . TYR A 1 83 ? -1.688 1.744 5.651 1.00 97.94 83 TYR A O 1
ATOM 688 N N . VAL A 1 84 ? -2.112 0.006 7.013 1.00 97.81 84 VAL A N 1
ATOM 689 C CA . VAL A 1 84 ? -3.058 -0.708 6.153 1.00 97.81 84 VAL A CA 1
ATOM 690 C C . VAL A 1 84 ? -4.368 -0.902 6.910 1.00 97.81 84 VAL A C 1
ATOM 692 O O . VAL A 1 84 ? -4.386 -0.940 8.143 1.00 97.81 84 VAL A O 1
ATOM 695 N N . VAL A 1 85 ? -5.472 -1.010 6.177 1.00 97.75 85 VAL A N 1
ATOM 696 C CA . VAL A 1 85 ? -6.809 -1.245 6.733 1.00 97.75 85 VAL A CA 1
ATOM 697 C C . VAL A 1 85 ? -7.464 -2.401 5.997 1.00 97.75 85 VAL A C 1
ATOM 699 O O . VAL A 1 85 ? -7.467 -2.420 4.768 1.00 97.75 85 VAL A O 1
ATOM 702 N N . ARG A 1 86 ? -8.051 -3.343 6.728 1.00 96.88 86 ARG A N 1
ATOM 703 C CA . ARG A 1 86 ? -8.738 -4.509 6.168 1.00 96.88 86 ARG A CA 1
ATOM 704 C C . ARG A 1 86 ? -10.169 -4.612 6.676 1.00 96.88 86 ARG A C 1
ATOM 706 O O . ARG A 1 86 ? -10.477 -4.167 7.780 1.00 96.88 86 ARG A O 1
ATOM 713 N N . LYS A 1 87 ? -11.043 -5.206 5.863 1.00 94.88 87 LYS A N 1
ATOM 714 C CA . LYS A 1 87 ? -12.427 -5.524 6.259 1.00 94.88 87 LYS A CA 1
ATOM 715 C C . LYS A 1 87 ? -12.550 -6.914 6.901 1.00 94.88 87 LYS A C 1
ATOM 717 O O . LYS A 1 87 ? -13.393 -7.077 7.769 1.00 94.88 87 LYS A O 1
ATOM 722 N N . ASN A 1 88 ? -11.688 -7.868 6.528 1.00 93.56 88 ASN A N 1
ATOM 723 C CA . ASN A 1 88 ? -11.569 -9.195 7.151 1.00 93.56 88 ASN A CA 1
ATOM 724 C C . ASN A 1 88 ? -10.096 -9.640 7.193 1.00 93.56 88 ASN A C 1
ATOM 726 O O . ASN A 1 88 ? -9.223 -8.927 6.709 1.00 93.56 88 ASN A O 1
ATOM 730 N N . SER A 1 89 ? -9.827 -10.840 7.716 1.00 94.31 89 SER A N 1
ATOM 731 C CA . SER A 1 89 ? -8.474 -11.383 7.897 1.00 94.31 89 SER A CA 1
ATOM 732 C C . SER A 1 89 ? -7.715 -11.717 6.607 1.00 94.31 89 SER A C 1
ATOM 734 O O . SER A 1 89 ? -6.485 -11.751 6.628 1.00 94.31 89 SER A O 1
ATOM 736 N N . LEU A 1 90 ? -8.406 -11.950 5.488 1.00 94.62 90 LEU A N 1
ATOM 737 C CA . LEU A 1 90 ? -7.769 -12.314 4.220 1.00 94.62 90 LEU A CA 1
ATOM 738 C C . LEU A 1 90 ? -6.971 -11.139 3.631 1.00 94.62 90 LEU A C 1
ATOM 740 O O . LEU A 1 90 ? -7.410 -9.993 3.680 1.00 94.62 90 LEU A O 1
ATOM 744 N N . ILE A 1 91 ? -5.832 -11.425 2.994 1.00 94.00 91 ILE A N 1
ATOM 745 C CA . ILE A 1 91 ? -4.982 -10.403 2.351 1.00 94.00 91 ILE A CA 1
ATOM 746 C C . ILE A 1 91 ? -5.728 -9.608 1.264 1.00 94.00 91 ILE A C 1
ATOM 748 O O . ILE A 1 91 ? -5.578 -8.393 1.153 1.00 94.00 91 ILE A O 1
ATOM 752 N N . ASN A 1 92 ? -6.624 -10.269 0.525 1.00 93.19 92 ASN A N 1
ATOM 753 C CA . ASN A 1 92 ? -7.449 -9.648 -0.521 1.00 93.19 92 ASN A CA 1
ATOM 754 C C . ASN A 1 92 ? -8.565 -8.750 0.040 1.00 93.19 92 ASN A C 1
ATOM 756 O O . ASN A 1 92 ? -9.264 -8.091 -0.728 1.00 93.19 92 ASN A O 1
ATOM 760 N N . ASP A 1 93 ? -8.752 -8.735 1.361 1.00 93.56 93 ASP A N 1
ATOM 761 C CA . ASP A 1 93 ? -9.726 -7.891 2.048 1.00 93.56 93 ASP A CA 1
ATOM 762 C C . ASP A 1 93 ? -9.105 -6.594 2.599 1.00 93.56 93 ASP A C 1
ATOM 764 O O . ASP A 1 93 ? -9.766 -5.826 3.304 1.00 93.56 93 ASP A O 1
ATOM 768 N N . TRP A 1 9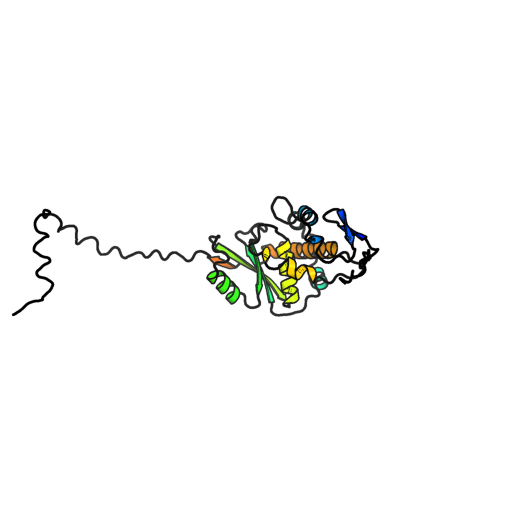4 ? -7.856 -6.295 2.240 1.00 93.94 94 TRP A N 1
ATOM 769 C CA . TRP A 1 94 ? -7.287 -4.955 2.357 1.00 93.94 94 TRP A CA 1
ATOM 770 C C . TRP A 1 94 ? -8.092 -3.943 1.519 1.00 93.94 94 TRP A C 1
ATOM 772 O O . TRP A 1 94 ? -8.365 -4.169 0.342 1.00 93.94 94 TRP A O 1
ATOM 782 N N . CYS A 1 95 ? -8.472 -2.813 2.125 1.00 95.00 95 CYS A N 1
ATOM 783 C CA . CYS A 1 95 ? -9.314 -1.791 1.497 1.00 95.00 95 CYS A CA 1
ATOM 784 C C . CYS A 1 95 ? -8.752 -0.358 1.524 1.00 95.00 95 CYS A C 1
ATOM 786 O O . CYS A 1 95 ? -9.298 0.516 0.846 1.00 95.00 95 CYS A O 1
ATOM 788 N N . TYR A 1 96 ? -7.697 -0.078 2.296 1.00 95.69 96 TYR A N 1
ATOM 789 C CA . TYR A 1 96 ? -7.091 1.256 2.385 1.00 95.69 96 TYR A CA 1
ATOM 790 C C . TYR A 1 96 ? -5.628 1.178 2.823 1.00 95.69 96 TYR A C 1
ATOM 792 O O . TYR A 1 96 ? -5.267 0.338 3.648 1.00 95.69 96 TYR A O 1
ATOM 800 N N . VAL A 1 97 ? -4.786 2.060 2.295 1.00 95.62 97 VAL A N 1
ATOM 801 C CA . VAL A 1 97 ? -3.399 2.257 2.741 1.00 95.62 97 VAL A CA 1
ATOM 802 C C . VAL A 1 97 ? -3.187 3.726 3.044 1.00 95.62 97 VAL A C 1
ATOM 804 O O . VAL A 1 97 ? -3.828 4.556 2.415 1.00 95.62 97 VAL A O 1
ATOM 807 N N . GLY A 1 98 ? -2.323 4.069 3.987 1.00 94.75 98 GLY A N 1
ATOM 808 C CA . GLY A 1 98 ? -2.002 5.473 4.190 1.00 94.75 98 GLY A CA 1
ATOM 809 C C . GLY A 1 98 ? -0.732 5.718 4.967 1.00 94.75 98 GLY A C 1
ATOM 810 O O . GLY A 1 98 ? -0.231 4.834 5.663 1.00 94.75 98 GLY A O 1
ATOM 811 N N . ILE A 1 99 ? -0.270 6.965 4.918 1.00 95.38 99 ILE A N 1
ATOM 812 C CA . ILE A 1 99 ? 0.792 7.460 5.790 1.00 95.38 99 ILE A CA 1
ATOM 813 C C . ILE A 1 99 ? 0.298 8.392 6.893 1.00 95.38 99 ILE A C 1
ATOM 815 O O . ILE A 1 99 ? -0.665 9.167 6.774 1.00 95.38 99 ILE A O 1
ATOM 819 N N . THR A 1 100 ? 0.995 8.344 8.020 1.00 96.75 100 THR A N 1
ATOM 820 C CA . THR A 1 100 ? 0.788 9.276 9.128 1.00 96.75 100 THR A CA 1
ATOM 821 C C . THR A 1 100 ? 2.035 9.371 9.996 1.00 96.75 100 THR A C 1
ATOM 823 O O . THR A 1 100 ? 2.892 8.502 9.960 1.00 96.75 100 THR A O 1
ATOM 826 N N . ASN A 1 101 ? 2.145 10.429 10.788 1.00 96.88 101 ASN A N 1
ATOM 827 C CA . ASN A 1 101 ? 3.084 10.521 11.910 1.00 96.88 101 ASN A CA 1
ATOM 828 C C . ASN A 1 101 ? 2.365 10.503 13.273 1.00 96.88 101 ASN A C 1
ATOM 830 O O . ASN A 1 101 ? 3.003 10.616 14.314 1.00 96.88 101 ASN A O 1
ATOM 834 N N . ALA A 1 102 ? 1.033 10.393 13.266 1.00 96.25 102 ALA A N 1
ATOM 835 C CA . ALA A 1 102 ? 0.177 10.371 14.443 1.00 96.25 102 ALA A CA 1
ATOM 836 C C . ALA A 1 102 ? -1.035 9.472 14.153 1.00 96.25 102 ALA A C 1
ATOM 838 O O . ALA A 1 102 ? -2.039 9.922 13.588 1.00 96.25 102 ALA A O 1
ATOM 839 N N . LEU A 1 103 ? -0.921 8.182 14.483 1.00 95.00 103 LEU A N 1
ATOM 840 C CA . LEU A 1 103 ? -1.905 7.161 14.106 1.00 95.00 103 LEU A CA 1
ATOM 841 C C . LEU A 1 103 ? -3.293 7.450 14.687 1.00 95.00 103 LEU A C 1
ATOM 843 O O . LEU A 1 103 ? -4.269 7.524 13.947 1.00 95.00 103 LEU A O 1
ATOM 847 N N . GLU A 1 104 ? -3.373 7.713 15.990 1.00 93.38 104 GLU A N 1
ATOM 848 C CA . GLU A 1 104 ? -4.640 7.987 16.672 1.00 93.38 104 GLU A CA 1
ATOM 849 C C . GLU A 1 104 ? -5.362 9.208 16.081 1.00 93.38 104 GLU A C 1
ATOM 851 O O . GLU A 1 104 ? -6.540 9.140 15.730 1.00 93.38 104 GLU A O 1
ATOM 856 N N . LYS A 1 105 ? -4.633 10.314 15.873 1.00 95.38 105 LYS A N 1
ATOM 857 C CA . LYS A 1 105 ? -5.181 11.527 15.250 1.00 95.38 105 LYS A CA 1
ATOM 858 C C . LYS A 1 105 ? -5.704 11.247 13.839 1.00 95.38 105 LYS A C 1
ATOM 860 O O . LYS A 1 105 ? -6.781 11.725 13.486 1.00 95.38 105 LYS A O 1
ATOM 865 N N . ARG A 1 106 ? -4.971 10.463 13.040 1.00 96.38 106 ARG A N 1
ATOM 866 C CA . ARG A 1 106 ? -5.386 10.079 11.683 1.00 96.38 106 ARG A CA 1
ATOM 867 C C . ARG A 1 106 ? -6.668 9.246 11.701 1.00 96.38 106 ARG A C 1
ATOM 869 O O . ARG A 1 106 ? -7.571 9.523 10.919 1.00 96.38 106 ARG A O 1
ATOM 876 N N . PHE A 1 107 ? -6.792 8.280 12.607 1.00 94.62 107 PHE A N 1
ATOM 877 C CA . PHE A 1 107 ? -8.002 7.460 12.700 1.00 94.62 107 PHE A CA 1
ATOM 878 C C . PHE A 1 107 ? -9.202 8.216 13.282 1.00 94.62 107 PHE A C 1
ATOM 880 O O . PHE A 1 107 ? -10.329 7.991 12.844 1.00 94.62 107 PHE A O 1
ATOM 887 N N . ASN A 1 108 ? -8.985 9.190 14.169 1.00 92.12 108 ASN A N 1
ATOM 888 C CA . ASN A 1 108 ? -10.036 10.129 14.576 1.00 92.12 108 ASN A CA 1
ATOM 889 C C . ASN A 1 108 ? -10.522 10.992 13.399 1.00 92.12 108 ASN A C 1
ATOM 891 O O . ASN A 1 108 ? -11.726 11.229 13.264 1.00 92.12 108 ASN A O 1
ATOM 895 N N . GLN A 1 109 ? -9.615 11.397 12.505 1.00 94.38 109 GLN A N 1
ATOM 896 C CA . GLN A 1 109 ? -9.987 12.075 11.264 1.00 94.38 109 GLN A CA 1
ATOM 897 C C . GLN A 1 109 ? -10.816 11.155 10.356 1.00 94.38 109 GLN A C 1
ATOM 899 O O . GLN A 1 109 ? -11.898 11.547 9.936 1.00 94.38 109 GLN A O 1
ATOM 904 N N . HIS A 1 110 ? -10.392 9.906 10.132 1.00 95.12 110 HIS A N 1
ATOM 905 C CA . HIS A 1 110 ? -11.163 8.945 9.327 1.00 95.12 110 HIS A CA 1
ATOM 906 C C . HIS A 1 110 ? -12.568 8.673 9.872 1.00 95.12 110 HIS A C 1
ATOM 908 O O . HIS A 1 110 ? -13.509 8.541 9.087 1.00 95.12 110 HIS A O 1
ATOM 914 N N . LYS A 1 111 ? -12.732 8.613 11.203 1.00 90.62 111 LYS A N 1
ATOM 915 C CA . LYS A 1 111 ? -14.054 8.526 11.848 1.00 90.62 111 LYS A CA 1
ATOM 916 C C . LYS A 1 111 ? -14.911 9.751 11.530 1.00 90.62 111 LYS A C 1
ATOM 918 O O . LYS A 1 111 ? -16.076 9.605 11.170 1.00 90.62 111 LYS A O 1
ATOM 923 N N . THR A 1 112 ? -14.328 10.943 11.647 1.00 91.12 112 THR A N 1
ATOM 924 C CA . THR A 1 112 ? -15.012 12.223 11.395 1.00 91.12 112 THR A CA 1
ATOM 925 C C . THR A 1 112 ? -15.443 12.342 9.934 1.00 91.12 112 THR A C 1
ATOM 927 O O . THR A 1 112 ? -16.600 12.650 9.653 1.00 91.12 112 THR A O 1
ATOM 930 N N . ASP A 1 113 ? -14.547 11.993 9.012 1.00 92.25 113 ASP A N 1
ATOM 931 C CA . ASP A 1 113 ? -14.777 12.038 7.564 1.00 92.25 113 ASP A CA 1
ATOM 932 C C . ASP A 1 113 ? -15.613 10.861 7.052 1.00 92.25 113 ASP A C 1
ATOM 934 O O . ASP A 1 113 ? -15.952 10.804 5.871 1.00 92.25 113 ASP A O 1
ATOM 938 N N . LYS A 1 114 ? -15.928 9.895 7.925 1.00 92.31 114 LYS A N 1
ATOM 939 C CA . LYS A 1 114 ? -16.615 8.642 7.587 1.00 92.31 114 LYS A CA 1
ATOM 940 C C . LYS A 1 114 ? -15.946 7.898 6.427 1.00 92.31 114 LYS A C 1
ATOM 942 O O . LYS A 1 114 ? -16.633 7.277 5.619 1.00 92.31 114 LYS A O 1
ATOM 947 N N . THR A 1 115 ? -14.610 7.915 6.360 1.00 93.31 115 THR A N 1
ATOM 948 C CA . THR A 1 115 ? -13.835 7.288 5.268 1.00 93.31 115 THR A CA 1
ATOM 949 C C . THR A 1 115 ? -14.216 5.820 5.058 1.00 93.31 115 THR A C 1
ATOM 951 O O . THR A 1 115 ? -14.298 5.357 3.926 1.00 93.31 115 THR A O 1
ATOM 954 N N . PHE A 1 116 ? -14.503 5.103 6.147 1.00 94.88 116 PHE A N 1
ATOM 955 C CA . PHE A 1 116 ? -14.860 3.681 6.145 1.00 94.88 116 PHE A CA 1
ATOM 956 C C . PHE A 1 116 ? -16.357 3.432 6.391 1.00 94.88 116 PHE A C 1
ATOM 958 O O . PHE A 1 116 ? -16.746 2.325 6.750 1.00 94.88 116 PHE A O 1
ATOM 965 N N . GLY A 1 117 ? -17.211 4.448 6.220 1.00 90.44 117 GLY A N 1
ATOM 966 C CA . GLY A 1 117 ? -18.632 4.388 6.591 1.00 90.44 117 GLY A CA 1
ATOM 967 C C . GLY A 1 117 ? -19.476 3.377 5.806 1.00 90.44 117 GLY A C 1
ATOM 968 O O . GLY A 1 117 ? -20.602 3.098 6.203 1.00 90.44 117 GLY A O 1
ATOM 969 N N . MET A 1 118 ? -18.945 2.827 4.710 1.00 90.38 118 MET A N 1
ATOM 970 C CA . MET A 1 118 ? -19.589 1.762 3.932 1.00 90.38 118 MET A CA 1
ATOM 971 C C . MET A 1 118 ? -19.376 0.352 4.505 1.00 90.38 118 MET A C 1
ATOM 973 O O . MET A 1 118 ? -20.004 -0.593 4.037 1.00 90.38 118 MET A O 1
ATOM 977 N N . TYR A 1 119 ? -18.505 0.203 5.504 1.00 91.88 119 TYR A N 1
ATOM 978 C CA . TYR A 1 119 ? -18.270 -1.050 6.220 1.00 91.88 119 TYR A CA 1
ATOM 979 C C . TYR A 1 119 ? -18.946 -1.011 7.598 1.00 91.88 119 TYR A C 1
ATOM 981 O O . TYR A 1 119 ? -19.222 0.071 8.118 1.00 91.88 119 TYR A O 1
ATOM 989 N N . GLU A 1 120 ? -19.220 -2.173 8.198 1.00 88.12 120 GLU A N 1
ATOM 990 C CA . GLU A 1 120 ? -19.725 -2.276 9.582 1.00 88.12 120 GLU A CA 1
ATOM 991 C C . GLU A 1 120 ? -18.612 -2.080 10.621 1.00 88.12 120 GLU A C 1
ATOM 993 O O . GLU A 1 120 ? -18.784 -1.376 11.620 1.00 88.12 120 GLU A O 1
ATOM 998 N N . SER A 1 121 ? -17.455 -2.675 10.343 1.00 92.44 121 SER A N 1
ATOM 999 C CA . SER A 1 121 ? -16.209 -2.460 11.062 1.00 92.44 121 SER A CA 1
ATOM 1000 C C . SER A 1 121 ? -15.037 -2.664 10.114 1.00 92.44 121 SER A C 1
ATOM 1002 O O . SER A 1 121 ? -15.155 -3.375 9.114 1.00 92.44 121 SER A O 1
ATOM 1004 N N . VAL A 1 122 ? -13.901 -2.073 10.455 1.00 96.44 122 VAL A N 1
ATOM 1005 C CA . VAL A 1 122 ? -12.618 -2.356 9.810 1.00 96.44 122 VAL A CA 1
ATOM 1006 C C . VAL A 1 122 ? -11.563 -2.600 10.876 1.00 96.44 122 VAL A C 1
ATOM 1008 O O . VAL A 1 122 ? -11.733 -2.220 12.033 1.00 96.44 122 VAL A O 1
ATOM 1011 N N . GLU A 1 123 ? -10.455 -3.206 10.490 1.00 97.19 123 GLU A N 1
ATOM 1012 C CA . GLU A 1 123 ? -9.265 -3.302 11.324 1.00 97.19 123 GLU A CA 1
ATOM 1013 C C . GLU A 1 123 ? -8.136 -2.532 10.664 1.00 97.19 123 GLU A C 1
ATOM 1015 O O . GLU A 1 123 ? -7.986 -2.570 9.444 1.00 97.19 123 GLU A O 1
ATOM 1020 N N . TYR A 1 124 ? -7.330 -1.843 11.458 1.00 97.62 124 TYR A N 1
ATOM 1021 C CA . TYR A 1 124 ? -6.136 -1.173 10.966 1.00 97.62 124 TYR A CA 1
ATOM 1022 C C . TYR A 1 124 ? -4.898 -1.639 11.709 1.00 97.62 124 TYR A C 1
ATOM 1024 O O . TYR A 1 124 ? -4.966 -2.031 12.872 1.00 97.62 124 TYR A O 1
ATOM 1032 N N . GLY A 1 125 ? -3.758 -1.559 11.037 1.00 97.56 125 GLY A N 1
ATOM 1033 C CA . GLY A 1 125 ? -2.477 -1.912 11.621 1.00 97.56 125 GLY A CA 1
ATOM 1034 C C . GLY A 1 125 ? -1.330 -1.184 10.938 1.00 97.56 125 GLY A C 1
ATOM 1035 O O . GLY A 1 125 ? -1.442 -0.731 9.796 1.00 97.56 125 GLY A O 1
ATOM 1036 N N . VAL A 1 126 ? -0.228 -1.032 11.667 1.00 98.12 126 VAL A N 1
ATOM 1037 C CA . VAL A 1 126 ? 0.994 -0.416 11.147 1.00 98.12 126 VAL A CA 1
ATOM 1038 C C . VAL A 1 126 ? 1.800 -1.485 10.420 1.00 98.12 126 VAL A C 1
ATOM 1040 O O . VAL A 1 126 ? 2.189 -2.481 11.023 1.00 98.12 126 VAL A O 1
ATOM 1043 N N . LEU A 1 127 ? 2.053 -1.266 9.130 1.00 97.31 127 LEU A N 1
ATOM 1044 C CA . LEU A 1 127 ? 2.903 -2.138 8.324 1.00 97.31 127 LEU A CA 1
ATOM 1045 C C . LEU A 1 127 ? 4.382 -1.858 8.611 1.00 97.31 127 LEU A C 1
ATOM 1047 O O . LEU A 1 127 ? 5.161 -2.782 8.824 1.00 97.31 127 LEU A O 1
ATOM 1051 N N . LYS A 1 128 ? 4.760 -0.575 8.614 1.00 95.38 128 LYS A N 1
ATOM 1052 C CA . LYS A 1 128 ? 6.123 -0.128 8.911 1.00 95.38 128 LYS A CA 1
ATOM 1053 C C . LYS A 1 128 ? 6.122 1.270 9.509 1.00 95.38 128 LYS A C 1
ATOM 1055 O O . LYS A 1 128 ? 5.446 2.161 9.002 1.00 95.38 128 LYS A O 1
ATOM 1060 N N . ASP A 1 129 ? 6.914 1.463 10.551 1.00 95.25 129 ASP A N 1
ATOM 1061 C CA . ASP A 1 129 ? 7.162 2.732 11.223 1.00 95.25 129 ASP A CA 1
ATOM 1062 C C . ASP A 1 129 ? 8.618 3.202 11.058 1.00 95.25 129 ASP A C 1
ATOM 1064 O O . ASP A 1 129 ? 9.458 2.533 10.444 1.00 95.25 129 ASP A O 1
ATOM 1068 N N . GLY A 1 130 ? 8.902 4.392 11.593 1.00 94.25 130 GLY A N 1
ATOM 1069 C CA . GLY A 1 130 ? 10.251 4.954 11.628 1.00 94.25 130 GLY A CA 1
ATOM 1070 C C . GLY A 1 130 ? 10.759 5.448 10.274 1.00 94.25 130 GLY A C 1
ATOM 1071 O O . GLY A 1 130 ? 11.965 5.548 10.079 1.00 94.25 130 GLY A O 1
ATOM 1072 N N . LEU A 1 131 ? 9.866 5.755 9.333 1.00 93.00 131 LEU A N 1
ATOM 1073 C CA . LEU A 1 131 ? 10.211 6.164 7.974 1.00 93.00 131 LEU A CA 1
ATOM 1074 C C . LEU A 1 131 ? 10.288 7.690 7.842 1.00 93.00 131 LEU A C 1
ATOM 1076 O O . LEU A 1 131 ? 9.561 8.438 8.508 1.00 93.00 131 LEU A O 1
ATOM 1080 N N . SER A 1 132 ? 11.134 8.169 6.933 1.00 91.69 132 SER A N 1
ATOM 1081 C CA . SER A 1 132 ? 10.991 9.512 6.369 1.00 91.69 132 SER A CA 1
ATOM 1082 C C . SER A 1 132 ? 9.662 9.656 5.618 1.00 91.69 132 SER A C 1
ATOM 1084 O O . SER A 1 132 ? 9.006 8.668 5.274 1.00 91.69 132 SER A O 1
ATOM 1086 N N . TYR A 1 133 ? 9.247 10.898 5.372 1.00 89.94 133 TYR A N 1
ATOM 1087 C CA . TYR A 1 133 ? 8.014 11.163 4.634 1.00 89.94 133 TYR A CA 1
ATOM 1088 C C . TYR A 1 133 ? 8.095 10.601 3.213 1.00 89.94 133 TYR A C 1
ATOM 1090 O O . TYR A 1 133 ? 7.159 9.964 2.741 1.00 89.94 133 TYR A O 1
ATOM 1098 N N . GLU A 1 134 ? 9.239 10.796 2.563 1.00 87.12 134 GLU A N 1
ATOM 1099 C CA . GLU A 1 134 ? 9.511 10.393 1.190 1.00 87.12 134 GLU A CA 1
ATOM 1100 C C . GLU A 1 134 ? 9.418 8.872 1.043 1.00 87.12 134 GLU A C 1
ATOM 1102 O O . GLU A 1 134 ? 8.733 8.377 0.150 1.00 87.12 134 GLU A O 1
ATOM 1107 N N . ASN A 1 135 ? 10.025 8.126 1.971 1.00 88.81 135 ASN A N 1
ATOM 1108 C CA . ASN A 1 135 ? 9.991 6.664 1.950 1.00 88.81 135 ASN A CA 1
ATOM 1109 C C . ASN A 1 135 ? 8.608 6.105 2.276 1.00 88.81 135 ASN A C 1
ATOM 1111 O O . ASN A 1 135 ? 8.163 5.157 1.632 1.00 88.81 135 ASN A O 1
ATOM 1115 N N . ALA A 1 136 ? 7.911 6.695 3.251 1.00 91.69 136 ALA A N 1
ATOM 1116 C CA . ALA A 1 136 ? 6.547 6.296 3.571 1.00 91.69 136 ALA A CA 1
ATOM 1117 C C . ALA A 1 136 ? 5.613 6.530 2.371 1.00 91.69 136 ALA A C 1
ATOM 1119 O O . ALA A 1 136 ? 4.857 5.634 2.004 1.00 91.69 136 ALA A O 1
ATOM 1120 N N . SER A 1 137 ? 5.726 7.695 1.725 1.00 88.50 137 SER A N 1
ATOM 1121 C CA . SER A 1 137 ? 4.941 8.060 0.538 1.00 88.50 137 SER A CA 1
ATOM 1122 C C . SER A 1 137 ? 5.226 7.116 -0.632 1.00 88.50 137 SER A C 1
ATOM 1124 O O . SER A 1 137 ? 4.310 6.655 -1.307 1.00 88.50 137 SER A O 1
ATOM 1126 N N . LEU A 1 138 ? 6.497 6.770 -0.859 1.00 87.00 138 LEU A N 1
ATOM 1127 C CA . LEU A 1 138 ? 6.888 5.819 -1.896 1.00 87.00 138 LEU A CA 1
ATOM 1128 C C . LEU A 1 138 ? 6.284 4.428 -1.662 1.00 87.00 138 LEU A C 1
ATOM 1130 O O . LEU A 1 138 ? 5.742 3.834 -2.593 1.00 87.00 138 LEU A O 1
ATOM 1134 N N . ILE A 1 139 ? 6.344 3.917 -0.429 1.00 91.38 139 ILE A N 1
ATOM 1135 C CA . ILE A 1 139 ? 5.744 2.624 -0.079 1.00 91.38 139 ILE A CA 1
ATOM 1136 C C . ILE A 1 139 ? 4.217 2.674 -0.230 1.00 91.38 139 ILE A C 1
ATOM 1138 O O . ILE A 1 139 ? 3.650 1.756 -0.819 1.00 91.38 139 ILE A O 1
ATOM 1142 N N . GLU A 1 140 ? 3.551 3.735 0.243 1.00 91.81 140 GLU A N 1
ATOM 1143 C CA . GLU A 1 140 ? 2.108 3.938 0.035 1.00 91.81 140 GLU A CA 1
ATOM 1144 C C . GLU A 1 140 ? 1.757 3.903 -1.456 1.00 91.81 140 GLU A C 1
ATOM 1146 O O . GLU A 1 140 ? 0.881 3.140 -1.857 1.00 91.81 140 GLU A O 1
ATOM 1151 N N . ALA A 1 141 ? 2.483 4.638 -2.297 1.00 87.50 141 ALA A N 1
ATOM 1152 C CA . ALA A 1 141 ? 2.234 4.663 -3.733 1.00 87.50 141 ALA A CA 1
ATOM 1153 C C . ALA A 1 141 ? 2.383 3.280 -4.381 1.00 87.50 141 ALA A C 1
ATOM 1155 O O . ALA A 1 141 ? 1.514 2.862 -5.148 1.00 87.50 141 ALA A O 1
ATOM 1156 N N . LEU A 1 142 ? 3.456 2.552 -4.051 1.00 88.81 142 LEU A N 1
ATOM 1157 C CA . LEU A 1 142 ? 3.696 1.196 -4.552 1.00 88.81 142 LEU A CA 1
ATOM 1158 C C . LEU A 1 142 ? 2.614 0.217 -4.086 1.00 88.81 142 LEU A C 1
ATOM 1160 O O . LEU A 1 142 ? 2.248 -0.683 -4.836 1.00 88.81 142 LEU A O 1
ATOM 1164 N N . LEU A 1 143 ? 2.072 0.393 -2.881 1.00 92.81 143 LEU A N 1
ATOM 1165 C CA . LEU A 1 143 ? 0.948 -0.392 -2.379 1.00 92.81 143 LEU A CA 1
ATOM 1166 C C . LEU A 1 143 ? -0.361 -0.031 -3.093 1.00 92.81 143 LEU A C 1
ATOM 1168 O O . LEU A 1 143 ? -1.090 -0.924 -3.511 1.00 92.81 143 LEU A O 1
ATOM 1172 N N . LEU A 1 144 ? -0.643 1.252 -3.319 1.00 90.19 144 LEU A N 1
ATOM 1173 C CA . LEU A 1 144 ? -1.852 1.687 -4.026 1.00 90.19 144 LEU A CA 1
ATOM 1174 C C . LEU A 1 144 ? -1.930 1.149 -5.455 1.00 90.19 144 LEU A C 1
ATOM 1176 O O . LEU A 1 144 ? -3.020 0.830 -5.926 1.00 90.19 144 LEU A O 1
ATOM 1180 N N . MET A 1 145 ? -0.784 0.965 -6.118 1.00 85.81 145 MET A N 1
ATOM 1181 C CA . MET A 1 145 ? -0.719 0.316 -7.430 1.00 85.81 145 MET A CA 1
ATOM 1182 C C . MET A 1 145 ? -1.255 -1.116 -7.430 1.00 85.81 145 MET A C 1
ATOM 1184 O O . MET A 1 145 ? -1.611 -1.609 -8.495 1.00 85.81 145 MET A O 1
ATOM 1188 N N . ALA A 1 146 ? -1.314 -1.797 -6.281 1.00 90.06 146 ALA A N 1
ATOM 1189 C CA . ALA A 1 146 ? -1.742 -3.191 -6.200 1.00 90.06 146 ALA A CA 1
ATOM 1190 C C . ALA A 1 146 ? -3.165 -3.402 -6.703 1.00 90.06 146 ALA A C 1
ATOM 1192 O O . ALA A 1 146 ? -3.492 -4.502 -7.131 1.00 90.06 146 ALA A O 1
ATOM 1193 N N . SER A 1 147 ? -4.008 -2.371 -6.676 1.00 88.44 147 SER A N 1
ATOM 1194 C CA . SER A 1 147 ? -5.383 -2.474 -7.136 1.00 88.44 147 SER A CA 1
ATOM 1195 C C . SER A 1 147 ? -5.733 -1.406 -8.156 1.00 88.44 147 SER A C 1
ATOM 1197 O O . SER A 1 147 ? -5.136 -0.338 -8.162 1.00 88.44 147 SER A O 1
ATOM 1199 N N . GLN A 1 148 ? -6.724 -1.705 -8.997 1.00 81.94 148 GLN A N 1
ATOM 1200 C CA . GLN A 1 148 ? -7.415 -0.756 -9.866 1.00 81.94 148 GLN A CA 1
ATOM 1201 C C . GLN A 1 148 ? -8.777 -0.310 -9.294 1.00 81.94 148 GLN A C 1
ATOM 1203 O O . GLN A 1 148 ? -9.277 0.756 -9.650 1.00 81.94 148 GLN A O 1
ATOM 1208 N N . THR A 1 149 ? -9.396 -1.112 -8.421 1.00 84.62 149 THR A N 1
ATOM 1209 C CA . THR A 1 149 ? -10.800 -0.914 -7.999 1.00 84.62 149 THR A CA 1
ATOM 1210 C C . THR A 1 149 ? -11.089 -1.240 -6.535 1.00 84.62 149 THR A C 1
ATOM 1212 O O . THR A 1 149 ? -12.130 -0.842 -6.024 1.00 84.62 149 THR A O 1
ATOM 1215 N N . ASN A 1 150 ? -10.209 -1.974 -5.857 1.00 88.38 150 ASN A N 1
ATOM 1216 C CA . ASN A 1 150 ? -10.481 -2.582 -4.550 1.00 88.38 150 ASN A CA 1
ATOM 1217 C C . ASN A 1 150 ? -10.039 -1.694 -3.374 1.00 88.38 150 ASN A C 1
ATOM 1219 O O . ASN A 1 150 ? -10.515 -1.880 -2.255 1.00 88.38 150 ASN A O 1
ATOM 1223 N N . LEU A 1 151 ? -9.164 -0.711 -3.621 1.00 91.44 151 LEU A N 1
ATOM 1224 C CA . LEU A 1 151 ? -8.690 0.242 -2.614 1.00 91.44 151 LEU A CA 1
ATOM 1225 C C . LEU A 1 151 ? -9.443 1.572 -2.694 1.00 91.44 151 LEU A C 1
ATOM 1227 O O . LEU A 1 151 ? -9.601 2.161 -3.763 1.00 91.44 151 LEU A O 1
ATOM 1231 N N . LEU A 1 152 ? -9.842 2.085 -1.533 1.00 90.75 152 LEU A N 1
ATOM 1232 C CA . LEU A 1 152 ? -10.626 3.314 -1.388 1.00 90.75 152 LEU A CA 1
ATOM 1233 C C . LEU A 1 152 ? -9.899 4.585 -1.850 1.00 90.75 152 LEU A C 1
ATOM 1235 O O . LEU A 1 152 ? -10.538 5.527 -2.316 1.00 90.75 152 LEU A O 1
ATOM 1239 N N . ASN A 1 153 ? -8.576 4.640 -1.697 1.00 87.94 153 ASN A N 1
ATOM 1240 C CA . ASN A 1 153 ? -7.766 5.828 -1.972 1.00 87.94 153 ASN A CA 1
ATOM 1241 C C . ASN A 1 153 ? -6.861 5.698 -3.202 1.00 87.94 153 ASN A C 1
ATOM 1243 O O . ASN A 1 153 ? -5.941 6.498 -3.363 1.00 87.94 153 ASN A O 1
ATOM 1247 N N . ILE A 1 154 ? -7.163 4.759 -4.103 1.00 76.25 154 ILE A N 1
ATOM 1248 C CA . ILE A 1 154 ? -6.383 4.523 -5.326 1.00 76.25 154 ILE A CA 1
ATOM 1249 C C . ILE A 1 154 ? -6.115 5.804 -6.139 1.00 76.25 154 ILE A C 1
ATOM 1251 O O . ILE A 1 154 ? -5.018 6.005 -6.647 1.00 76.25 154 ILE A O 1
ATOM 1255 N N . TYR A 1 155 ? -7.089 6.715 -6.215 1.00 66.38 155 TYR A N 1
ATOM 1256 C CA . TYR A 1 155 ? -7.011 7.912 -7.058 1.00 66.38 155 TYR A CA 1
ATOM 1257 C C . TYR A 1 155 ? -6.129 9.037 -6.504 1.00 66.38 155 TYR A C 1
ATOM 1259 O O . TYR A 1 155 ? -5.989 10.064 -7.167 1.00 66.38 155 TYR A O 1
ATOM 1267 N N . ARG A 1 156 ? -5.601 8.914 -5.279 1.00 61.47 156 ARG A N 1
ATOM 1268 C CA . ARG A 1 156 ? -4.998 10.062 -4.591 1.00 61.47 156 ARG A CA 1
ATOM 1269 C C . ARG A 1 156 ? -3.489 10.197 -4.763 1.00 61.47 156 ARG A C 1
ATOM 1271 O O . ARG A 1 156 ? -3.030 11.332 -4.713 1.00 61.47 156 ARG A O 1
ATOM 1278 N N . GLU A 1 157 ? -2.729 9.123 -5.000 1.00 55.28 157 GLU A N 1
ATOM 1279 C CA . GLU A 1 157 ? -1.266 9.222 -4.809 1.00 55.28 157 GLU A CA 1
ATOM 1280 C C . GLU A 1 157 ? -0.371 8.452 -5.797 1.00 55.28 157 GLU A C 1
ATOM 1282 O O . GLU A 1 157 ? 0.776 8.858 -6.000 1.00 55.28 157 GLU A O 1
ATOM 1287 N N . SER A 1 158 ? -0.856 7.410 -6.487 1.00 57.16 158 SER A N 1
ATOM 1288 C CA . SER A 1 158 ? 0.017 6.581 -7.341 1.00 57.16 158 SER A CA 1
ATOM 1289 C C . SER A 1 158 ? 0.667 7.385 -8.474 1.00 57.16 158 SER A C 1
ATOM 1291 O O . SER A 1 158 ? 1.884 7.346 -8.659 1.00 57.16 158 SER A O 1
ATOM 1293 N N . ASP A 1 159 ? -0.121 8.184 -9.196 1.00 57.38 159 ASP A N 1
ATOM 1294 C CA . ASP A 1 159 ? 0.364 8.933 -10.360 1.00 57.38 159 ASP A CA 1
ATOM 1295 C C . ASP A 1 159 ? 1.342 10.057 -9.975 1.00 57.38 159 ASP A C 1
ATOM 1297 O O . ASP A 1 159 ? 2.194 10.430 -10.777 1.00 57.38 159 ASP A O 1
ATOM 1301 N N . GLN A 1 160 ? 1.269 10.575 -8.744 1.00 55.53 160 GLN A N 1
ATOM 1302 C CA . GLN A 1 160 ? 2.097 11.702 -8.300 1.00 55.53 160 GLN A CA 1
ATOM 1303 C C . GLN A 1 160 ? 3.477 11.272 -7.789 1.00 55.53 160 GLN A C 1
ATOM 1305 O O . GLN A 1 160 ? 4.432 12.041 -7.881 1.00 55.53 160 GLN A O 1
ATOM 1310 N N . ILE A 1 161 ? 3.600 10.049 -7.268 1.00 59.91 161 ILE A N 1
ATOM 1311 C CA . ILE A 1 161 ? 4.818 9.589 -6.585 1.00 59.91 161 ILE A CA 1
ATOM 1312 C C . ILE A 1 161 ? 5.670 8.694 -7.490 1.00 59.91 161 ILE A C 1
ATOM 1314 O O . ILE A 1 161 ? 6.895 8.808 -7.488 1.00 59.91 161 ILE A O 1
ATOM 1318 N N . ILE A 1 162 ? 5.048 7.868 -8.340 1.00 62.09 162 ILE A N 1
ATOM 1319 C CA . ILE A 1 162 ? 5.765 6.930 -9.223 1.00 62.09 162 ILE A CA 1
ATOM 1320 C C . ILE A 1 162 ? 6.719 7.668 -10.173 1.00 62.09 162 ILE A C 1
ATOM 1322 O O . ILE A 1 162 ? 7.798 7.171 -10.477 1.00 62.09 162 ILE A O 1
ATOM 1326 N N . HIS A 1 163 ? 6.362 8.877 -10.622 1.00 58.88 163 HIS A N 1
ATOM 1327 C CA . HIS A 1 163 ? 7.181 9.667 -11.554 1.00 58.88 163 HIS A CA 1
ATOM 1328 C C . HIS A 1 163 ? 8.494 10.170 -10.936 1.00 58.88 163 HIS A C 1
ATOM 1330 O O . HIS A 1 163 ? 9.386 10.575 -11.676 1.00 58.88 163 HIS A O 1
ATOM 1336 N N . ASN A 1 164 ? 8.617 10.111 -9.607 1.00 59.00 164 ASN A N 1
ATOM 1337 C CA . ASN A 1 164 ? 9.796 10.544 -8.863 1.00 59.00 164 ASN A CA 1
ATOM 1338 C C . ASN A 1 164 ? 10.728 9.381 -8.499 1.00 59.00 164 ASN A C 1
ATOM 1340 O O . ASN A 1 164 ? 11.702 9.591 -7.781 1.00 59.00 164 ASN A O 1
ATOM 1344 N N . ILE A 1 165 ? 10.450 8.160 -8.974 1.00 67.38 165 ILE A N 1
ATOM 1345 C CA . ILE A 1 165 ? 11.354 7.024 -8.789 1.00 67.38 165 ILE A CA 1
ATOM 1346 C C . ILE A 1 165 ? 12.638 7.302 -9.587 1.00 67.38 165 ILE A C 1
ATOM 1348 O O . ILE A 1 165 ? 12.575 7.370 -10.821 1.00 67.38 165 ILE A O 1
ATOM 1352 N N . PRO A 1 166 ? 13.799 7.468 -8.920 1.00 63.44 166 PRO A N 1
ATOM 1353 C CA . PRO A 1 166 ? 15.051 7.750 -9.606 1.00 63.44 166 PRO A CA 1
ATOM 1354 C C . PRO A 1 166 ? 15.405 6.540 -10.464 1.00 63.44 166 PRO A C 1
ATOM 1356 O O . PRO A 1 166 ? 15.524 5.431 -9.949 1.00 63.44 166 PRO A O 1
ATOM 1359 N N . CYS A 1 167 ? 15.535 6.728 -11.771 1.00 62.53 167 CYS A N 1
ATOM 1360 C CA . CYS A 1 167 ? 15.915 5.673 -12.702 1.00 62.53 167 CYS A CA 1
ATOM 1361 C C . CYS A 1 167 ? 17.286 6.025 -13.267 1.00 62.53 167 CYS A C 1
ATOM 1363 O O . CYS A 1 167 ? 17.445 7.100 -13.847 1.00 62.53 167 CYS A O 1
ATOM 1365 N N . ASP A 1 168 ? 18.263 5.143 -13.077 1.00 63.28 168 ASP A N 1
ATOM 1366 C CA . ASP A 1 168 ? 19.584 5.335 -13.665 1.00 63.28 168 ASP A CA 1
ATOM 1367 C C . ASP A 1 168 ? 19.485 5.236 -15.191 1.00 63.28 168 ASP A C 1
ATOM 1369 O O . ASP A 1 168 ? 18.594 4.572 -15.725 1.00 63.28 168 ASP A O 1
ATOM 1373 N N . ASP A 1 169 ? 20.444 5.824 -15.912 1.00 55.59 169 ASP A N 1
ATOM 1374 C CA . ASP A 1 169 ? 20.474 5.826 -17.386 1.00 55.59 169 ASP A CA 1
ATOM 1375 C C . ASP A 1 169 ? 20.448 4.419 -18.021 1.00 55.59 169 ASP A C 1
ATOM 1377 O O . ASP A 1 169 ? 20.174 4.281 -19.214 1.00 55.59 169 ASP A O 1
ATOM 1381 N N . LYS A 1 170 ? 20.748 3.374 -17.240 1.00 59.47 170 LYS A N 1
ATOM 1382 C CA . LYS A 1 170 ? 20.791 1.970 -17.675 1.00 59.47 170 LYS A CA 1
ATOM 1383 C C . LYS A 1 170 ? 19.534 1.170 -17.321 1.00 59.47 170 LYS A C 1
ATOM 1385 O O . LYS A 1 170 ? 19.387 0.049 -17.801 1.00 59.47 170 LYS A O 1
ATOM 1390 N N . GLU A 1 171 ? 18.646 1.702 -16.484 1.00 61.84 171 GLU A N 1
ATOM 1391 C CA . GLU A 1 171 ? 17.455 0.995 -16.012 1.00 61.84 171 GLU A CA 1
ATOM 1392 C C . GLU A 1 171 ? 16.212 1.456 -16.777 1.00 61.84 171 GLU A C 1
ATOM 1394 O O . GLU A 1 171 ? 16.000 2.649 -16.990 1.00 61.84 171 GLU A O 1
ATOM 1399 N N . LEU A 1 172 ? 15.341 0.518 -17.169 1.00 66.44 172 LEU A N 1
ATOM 1400 C CA . LEU A 1 172 ? 14.026 0.901 -17.685 1.00 66.44 172 LEU A CA 1
ATOM 1401 C C . LEU A 1 172 ? 13.091 1.182 -16.513 1.00 66.44 172 LEU A C 1
ATOM 1403 O O . LEU A 1 172 ? 12.844 0.306 -15.682 1.00 66.44 172 LEU A O 1
ATOM 1407 N N . PHE A 1 173 ? 12.487 2.367 -16.517 1.00 69.88 173 PHE A N 1
ATOM 1408 C CA . PHE A 1 173 ? 11.553 2.825 -15.486 1.00 69.88 173 PHE A CA 1
ATOM 1409 C C . PHE A 1 173 ? 10.489 1.778 -15.117 1.00 69.88 173 PHE A C 1
ATOM 1411 O O . PHE A 1 173 ? 10.267 1.488 -13.946 1.00 69.88 173 PHE A O 1
ATOM 1418 N N . HIS A 1 174 ? 9.883 1.134 -16.119 1.00 69.50 17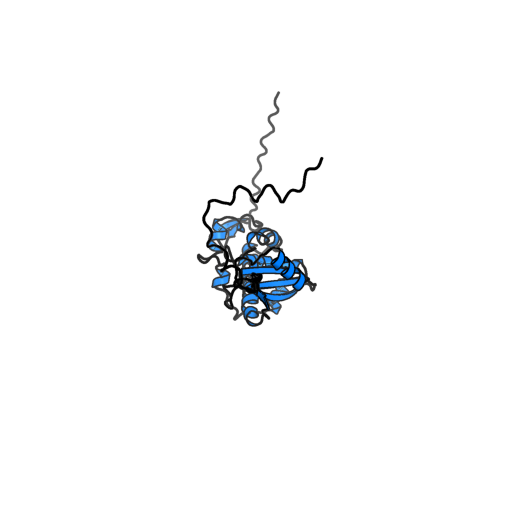4 HIS A N 1
ATOM 1419 C CA . HIS A 1 174 ? 8.858 0.104 -15.927 1.00 69.50 174 HIS A CA 1
ATOM 1420 C C . HIS A 1 174 ? 9.359 -1.105 -15.131 1.00 69.50 174 HIS A C 1
ATOM 1422 O O . HIS A 1 174 ? 8.628 -1.619 -14.288 1.00 69.50 174 HIS A O 1
ATOM 1428 N N . TYR A 1 175 ? 10.596 -1.548 -15.373 1.00 72.38 175 TYR A N 1
ATOM 1429 C CA . TYR A 1 175 ? 11.185 -2.664 -14.638 1.00 72.38 175 TYR A CA 1
ATOM 1430 C C . TYR A 1 175 ? 11.477 -2.298 -13.196 1.00 72.38 175 TYR A C 1
ATOM 1432 O O . TYR A 1 175 ? 11.204 -3.095 -12.302 1.00 72.38 175 TYR A O 1
ATOM 1440 N N . LYS A 1 176 ? 11.976 -1.081 -12.969 1.00 78.19 176 LYS A N 1
ATOM 1441 C CA . LYS A 1 176 ? 12.233 -0.585 -11.621 1.00 78.19 176 LYS A CA 1
ATOM 1442 C C . LYS A 1 176 ? 10.943 -0.498 -10.813 1.00 78.19 176 LYS A C 1
ATOM 1444 O O . LYS A 1 176 ? 10.866 -1.073 -9.734 1.00 78.19 176 LYS A O 1
ATOM 1449 N N . VAL A 1 177 ? 9.902 0.110 -11.386 1.00 78.94 177 VAL A N 1
ATOM 1450 C CA . VAL A 1 177 ? 8.566 0.190 -10.776 1.00 78.94 177 VAL A CA 1
ATOM 1451 C C . VAL A 1 177 ? 7.997 -1.204 -10.503 1.00 78.94 177 VAL A C 1
ATOM 1453 O O . VAL A 1 177 ? 7.541 -1.460 -9.395 1.00 78.94 177 VAL A O 1
ATOM 1456 N N . ALA A 1 178 ? 8.056 -2.126 -11.471 1.00 80.12 178 ALA A N 1
ATOM 1457 C CA . ALA A 1 178 ? 7.567 -3.495 -11.294 1.00 80.12 178 ALA A CA 1
ATOM 1458 C C . ALA A 1 178 ? 8.326 -4.247 -10.192 1.00 80.12 178 ALA A C 1
ATOM 1460 O O . ALA A 1 178 ? 7.719 -4.946 -9.382 1.00 80.12 178 ALA A O 1
ATOM 1461 N N . SER A 1 179 ? 9.653 -4.098 -10.155 1.00 84.25 179 SER A N 1
ATOM 1462 C CA . SER A 1 179 ? 10.508 -4.711 -9.142 1.00 84.25 179 SER A CA 1
ATOM 1463 C C . SER A 1 179 ? 10.196 -4.164 -7.756 1.00 84.25 179 SER A C 1
ATOM 1465 O O . SER A 1 179 ? 10.034 -4.942 -6.824 1.00 84.25 179 SER A O 1
ATOM 1467 N N . TRP A 1 180 ? 10.086 -2.843 -7.615 1.00 87.25 180 TRP A N 1
ATOM 1468 C CA . TRP A 1 180 ? 9.778 -2.204 -6.338 1.00 87.25 180 TRP A CA 1
ATOM 1469 C C . TRP A 1 180 ? 8.372 -2.563 -5.869 1.00 87.25 180 TRP A C 1
ATOM 1471 O O . TRP A 1 180 ? 8.204 -2.953 -4.720 1.00 87.25 180 TRP A O 1
ATOM 1481 N N . HIS A 1 181 ? 7.386 -2.542 -6.770 1.00 88.62 181 HIS A N 1
ATOM 1482 C CA . HIS A 1 181 ? 6.022 -2.972 -6.475 1.00 88.62 181 HIS A CA 1
ATOM 1483 C C . HIS A 1 181 ? 5.985 -4.422 -5.975 1.00 88.62 181 HIS A C 1
ATOM 1485 O O . HIS A 1 181 ? 5.377 -4.696 -4.942 1.00 88.62 181 HIS A O 1
ATOM 1491 N N . ARG A 1 182 ? 6.695 -5.338 -6.652 1.00 90.19 182 ARG A N 1
ATOM 1492 C CA . ARG A 1 182 ? 6.824 -6.736 -6.218 1.00 90.19 182 ARG A CA 1
ATOM 1493 C C . ARG A 1 182 ? 7.451 -6.841 -4.830 1.00 90.19 182 ARG A C 1
ATOM 1495 O O . ARG A 1 182 ? 6.862 -7.484 -3.970 1.00 90.19 182 ARG A O 1
ATOM 1502 N N . SER A 1 183 ? 8.589 -6.191 -4.588 1.00 91.44 183 SER A N 1
ATOM 1503 C CA . SER A 1 183 ? 9.251 -6.237 -3.278 1.00 91.44 183 SER A CA 1
ATOM 1504 C C . SER A 1 183 ? 8.367 -5.664 -2.164 1.00 91.44 183 SER A C 1
ATOM 1506 O O . SER A 1 183 ? 8.312 -6.222 -1.072 1.00 91.44 183 SER A O 1
ATOM 1508 N N . THR A 1 184 ? 7.631 -4.582 -2.431 1.00 93.06 184 THR A N 1
ATOM 1509 C CA . THR A 1 184 ? 6.700 -3.989 -1.462 1.00 93.06 184 THR A CA 1
ATOM 1510 C C . THR A 1 184 ? 5.513 -4.909 -1.164 1.00 93.06 184 THR A C 1
ATOM 1512 O O . THR A 1 184 ? 5.107 -5.022 -0.009 1.00 93.06 184 THR A O 1
ATOM 1515 N N . LEU A 1 185 ? 4.976 -5.605 -2.168 1.00 94.69 185 LEU A N 1
ATOM 1516 C CA . LEU A 1 185 ? 3.917 -6.596 -1.965 1.00 94.69 185 LEU A CA 1
ATOM 1517 C C . LEU A 1 185 ? 4.412 -7.828 -1.211 1.00 94.69 185 LEU A C 1
ATOM 1519 O O . LEU A 1 185 ? 3.743 -8.281 -0.289 1.00 94.69 185 LEU A O 1
ATOM 1523 N N . GLN A 1 186 ? 5.606 -8.324 -1.528 1.00 95.12 186 GLN A N 1
ATOM 1524 C CA . GLN A 1 186 ? 6.238 -9.403 -0.769 1.00 95.12 186 GLN A CA 1
ATOM 1525 C C . GLN A 1 186 ? 6.438 -9.012 0.698 1.00 95.12 186 GLN A C 1
ATOM 1527 O O . GLN A 1 186 ? 6.171 -9.817 1.590 1.00 95.12 186 GLN A O 1
ATOM 1532 N N . TYR A 1 187 ? 6.846 -7.765 0.957 1.00 95.81 187 TYR A N 1
ATOM 1533 C CA . TYR A 1 187 ? 6.936 -7.232 2.312 1.00 95.81 187 TYR A CA 1
ATOM 1534 C C . TYR A 1 187 ? 5.574 -7.238 3.017 1.00 95.81 187 TYR A C 1
ATOM 1536 O O . TYR A 1 187 ? 5.466 -7.764 4.123 1.00 95.81 187 TYR A O 1
ATOM 1544 N N . LEU A 1 188 ? 4.527 -6.716 2.367 1.00 96.38 188 LEU A N 1
ATOM 1545 C CA . LEU A 1 188 ? 3.165 -6.735 2.904 1.00 96.38 188 LEU A CA 1
ATOM 1546 C C . LEU A 1 188 ? 2.709 -8.160 3.237 1.00 96.38 188 LEU A C 1
ATOM 1548 O O . LEU A 1 188 ? 2.246 -8.395 4.348 1.00 96.38 188 LEU A O 1
ATOM 1552 N N . PHE A 1 189 ? 2.851 -9.099 2.300 1.00 95.81 189 PHE A N 1
ATOM 1553 C CA . PHE A 1 189 ? 2.395 -10.481 2.460 1.00 95.81 189 PHE A CA 1
ATOM 1554 C C . PHE A 1 189 ? 3.133 -11.173 3.603 1.00 95.81 189 PHE A C 1
ATOM 1556 O O . PHE A 1 189 ? 2.501 -11.801 4.445 1.00 95.81 189 PHE A O 1
ATOM 1563 N N . LYS A 1 190 ? 4.459 -11.002 3.682 1.00 94.62 190 LYS A N 1
ATOM 1564 C CA . LYS A 1 190 ? 5.269 -11.564 4.767 1.00 94.62 190 LYS A CA 1
ATOM 1565 C C . LYS A 1 190 ? 4.838 -11.027 6.133 1.00 94.62 190 LYS A C 1
ATOM 1567 O O . LYS A 1 190 ? 4.821 -11.770 7.104 1.00 94.62 190 LYS A O 1
ATOM 1572 N N . ARG A 1 191 ? 4.518 -9.733 6.218 1.00 95.25 191 ARG A N 1
ATOM 1573 C CA . ARG A 1 191 ? 4.154 -9.070 7.477 1.00 95.25 191 ARG A CA 1
ATOM 1574 C C . ARG A 1 191 ? 2.676 -9.208 7.832 1.00 95.25 191 ARG A C 1
ATOM 1576 O O . ARG A 1 191 ? 2.330 -8.888 8.961 1.00 95.25 191 ARG A O 1
ATOM 1583 N N . TRP A 1 192 ? 1.812 -9.641 6.914 1.00 95.69 192 TRP A N 1
ATOM 1584 C CA . TRP A 1 192 ? 0.356 -9.531 7.056 1.00 95.69 192 TRP A CA 1
ATOM 1585 C C . TRP A 1 192 ? -0.184 -10.140 8.353 1.00 95.69 192 TRP A C 1
ATOM 1587 O O . TRP A 1 192 ? -0.940 -9.493 9.084 1.00 95.69 192 TRP A O 1
ATOM 1597 N N . ASP A 1 193 ? 0.268 -11.353 8.664 1.00 93.44 193 ASP A N 1
ATOM 1598 C CA . ASP A 1 193 ? -0.144 -12.091 9.860 1.00 93.44 193 ASP A CA 1
ATOM 1599 C C . ASP A 1 193 ? 0.582 -11.619 11.132 1.00 93.44 193 ASP A C 1
ATOM 1601 O O . ASP A 1 193 ? 0.142 -11.898 12.244 1.00 93.44 193 ASP A O 1
ATOM 1605 N N . GLU A 1 194 ? 1.671 -10.860 10.980 1.00 95.25 194 GLU A N 1
ATOM 1606 C CA . GLU A 1 194 ? 2.459 -10.286 12.076 1.00 95.25 194 GLU A CA 1
ATOM 1607 C C . GLU A 1 194 ? 2.001 -8.870 12.464 1.00 95.25 194 GLU A C 1
ATOM 1609 O O . GLU A 1 194 ? 2.457 -8.314 13.467 1.00 95.25 194 GLU A O 1
ATOM 1614 N N . ILE A 1 195 ? 1.126 -8.249 11.667 1.00 97.25 195 ILE A N 1
ATOM 1615 C CA . ILE A 1 195 ? 0.566 -6.933 11.972 1.00 97.25 195 ILE A CA 1
ATOM 1616 C C . ILE A 1 195 ? -0.338 -7.042 13.205 1.00 97.25 195 ILE A C 1
ATOM 1618 O O . ILE A 1 195 ? -1.220 -7.894 13.294 1.00 97.25 195 ILE A O 1
ATOM 1622 N N . VAL A 1 196 ? -0.158 -6.117 14.150 1.00 97.12 196 VAL A N 1
ATOM 1623 C CA . VAL A 1 196 ? -1.087 -5.950 15.271 1.00 97.12 196 VAL A CA 1
ATOM 1624 C C . VAL A 1 196 ? -2.317 -5.195 14.775 1.00 97.12 196 VAL A C 1
ATOM 1626 O O . VAL A 1 196 ? -2.258 -3.993 14.507 1.00 97.12 196 VAL A O 1
ATOM 1629 N N . TRP A 1 197 ? -3.428 -5.916 14.645 1.00 97.25 197 TRP A N 1
ATOM 1630 C CA . TRP A 1 197 ? -4.691 -5.395 14.133 1.00 97.25 197 TRP A CA 1
ATOM 1631 C C . TRP A 1 197 ? -5.541 -4.786 15.249 1.00 97.25 197 TRP A C 1
ATOM 1633 O O . TRP A 1 197 ? -5.821 -5.424 16.262 1.00 97.25 197 TRP A O 1
ATOM 1643 N N . ILE A 1 198 ? -5.968 -3.540 15.051 1.00 96.38 198 ILE A N 1
ATOM 1644 C CA . ILE A 1 198 ? -6.831 -2.801 15.971 1.00 96.38 198 ILE A CA 1
ATOM 1645 C C . ILE A 1 198 ? -8.191 -2.613 15.313 1.00 96.38 198 ILE A C 1
ATOM 1647 O O . ILE A 1 198 ? -8.297 -2.044 14.223 1.00 96.38 198 ILE A O 1
ATOM 1651 N N . LYS A 1 199 ? -9.243 -3.068 15.996 1.00 95.25 199 LYS A N 1
ATOM 1652 C CA . LYS A 1 199 ? -10.617 -2.926 15.520 1.00 95.25 199 LYS A CA 1
ATOM 1653 C C . LYS A 1 199 ? -11.089 -1.472 15.599 1.00 95.25 199 LYS A C 1
ATOM 1655 O O . LYS A 1 199 ? -10.892 -0.779 16.597 1.00 95.25 199 LYS A O 1
ATOM 1660 N N . LEU A 1 200 ? -11.767 -1.042 14.544 1.00 91.56 200 LEU A N 1
ATOM 1661 C CA . LEU A 1 200 ? -12.424 0.244 14.404 1.00 91.56 200 LEU A CA 1
ATOM 1662 C C . LEU A 1 200 ? -13.894 0.014 14.045 1.00 91.56 200 LEU A C 1
ATOM 1664 O O . LEU A 1 200 ? -14.217 -0.343 12.911 1.00 91.56 200 LEU A O 1
ATOM 1668 N N . ASP A 1 201 ? -14.789 0.265 14.995 1.00 86.12 201 ASP A N 1
ATOM 1669 C CA . ASP A 1 201 ? -16.223 0.271 14.713 1.00 86.12 201 ASP A CA 1
ATOM 1670 C C . ASP A 1 201 ? -16.572 1.529 13.903 1.00 86.12 201 ASP A C 1
ATOM 1672 O O . ASP A 1 201 ? -16.286 2.660 14.314 1.00 86.12 201 ASP A O 1
ATOM 1676 N N . THR A 1 202 ? -17.146 1.334 12.716 1.00 80.50 202 THR A N 1
ATOM 1677 C CA . THR A 1 202 ? -17.427 2.411 11.750 1.00 80.50 202 THR A CA 1
ATOM 1678 C C . THR A 1 202 ? -18.874 2.883 11.826 1.00 80.50 202 THR A C 1
ATOM 1680 O O . THR A 1 202 ? -19.172 4.022 11.456 1.00 80.50 202 THR A O 1
ATOM 1683 N N . GLN A 1 203 ? -19.771 2.054 12.364 1.00 69.56 203 GLN A N 1
ATOM 1684 C CA . GLN A 1 203 ? -21.109 2.482 12.738 1.00 69.56 203 GLN A CA 1
ATOM 1685 C C . GLN A 1 203 ? -21.071 3.105 14.132 1.00 69.56 203 GLN A C 1
ATOM 1687 O O . GLN A 1 203 ? -20.830 2.439 15.138 1.00 69.56 203 GLN A O 1
ATOM 1692 N N . THR A 1 204 ? -21.359 4.404 14.217 1.00 56.34 204 THR A N 1
ATOM 1693 C CA . THR A 1 204 ? -21.816 4.979 15.478 1.00 56.34 204 THR A CA 1
ATOM 1694 C C . THR A 1 204 ? -23.053 4.194 15.872 1.00 56.34 204 THR A C 1
ATOM 1696 O O . THR A 1 204 ? -24.035 4.228 15.130 1.00 56.34 204 THR A O 1
ATOM 1699 N N . ASN A 1 205 ? -23.008 3.492 17.011 1.00 44.56 205 ASN A N 1
ATOM 1700 C CA . ASN A 1 205 ? -24.199 2.962 17.662 1.00 44.56 205 ASN A CA 1
ATOM 1701 C C . ASN A 1 205 ? -25.294 4.015 17.506 1.00 44.56 205 ASN A C 1
ATOM 1703 O O . ASN A 1 205 ? -25.191 5.102 18.090 1.00 44.56 205 ASN A O 1
ATOM 1707 N N . LYS A 1 206 ? -26.311 3.735 16.677 1.00 46.28 206 LYS A N 1
ATOM 1708 C CA . LYS A 1 206 ? -27.564 4.475 16.760 1.00 46.28 206 LYS A CA 1
ATOM 1709 C C . LYS A 1 206 ? -27.911 4.352 18.229 1.00 46.28 206 LYS A C 1
ATOM 1711 O O . LYS A 1 206 ? -28.166 3.244 18.688 1.00 46.28 206 LYS A O 1
ATOM 1716 N N . LYS A 1 207 ? -27.819 5.448 18.988 1.00 40.69 207 LYS A N 1
ATOM 1717 C CA . LYS A 1 207 ? -28.396 5.486 20.323 1.00 40.69 207 LYS A CA 1
ATOM 1718 C C . LYS A 1 207 ? -29.845 5.107 20.092 1.00 40.69 207 LYS A C 1
ATOM 1720 O O . LYS A 1 207 ? -30.617 5.912 19.577 1.00 40.69 207 LYS A O 1
ATOM 1725 N N . THR A 1 208 ? -30.190 3.862 20.387 1.00 39.97 208 THR A N 1
ATOM 1726 C CA . THR A 1 208 ? -31.562 3.473 20.612 1.00 39.97 208 THR A CA 1
ATOM 1727 C C . THR A 1 208 ? -31.936 4.318 21.808 1.00 39.97 208 THR A C 1
ATOM 1729 O O . THR A 1 208 ? -31.564 4.019 22.939 1.00 39.97 208 THR A O 1
ATOM 1732 N N . THR A 1 209 ? -32.548 5.470 21.558 1.00 39.38 209 THR A N 1
ATOM 1733 C CA . THR A 1 209 ? -33.226 6.215 22.599 1.00 39.38 209 THR A CA 1
ATOM 1734 C C . THR A 1 209 ? -34.368 5.296 23.003 1.00 39.38 209 THR A C 1
ATOM 1736 O O . THR A 1 209 ? -35.451 5.340 22.427 1.00 39.38 209 THR A O 1
ATOM 1739 N N . THR A 1 210 ? -34.111 4.375 23.930 1.00 40.44 210 THR A N 1
ATOM 1740 C CA . THR A 1 210 ? -35.163 3.762 24.725 1.00 40.44 210 THR A CA 1
ATOM 1741 C C . THR A 1 210 ? -35.789 4.914 25.483 1.00 40.44 210 THR A C 1
ATOM 1743 O O . THR A 1 210 ? -35.327 5.306 26.552 1.00 40.44 210 THR A O 1
ATOM 1746 N N . VAL A 1 211 ? -36.792 5.530 24.859 1.00 39.91 211 VAL A N 1
ATOM 1747 C CA . VAL A 1 211 ? -37.743 6.384 25.552 1.00 39.91 211 VAL A CA 1
ATOM 1748 C C . VAL A 1 211 ? -38.292 5.511 26.678 1.00 39.91 211 VAL A C 1
ATOM 1750 O O . VAL A 1 211 ? -38.824 4.435 26.379 1.00 39.91 211 VAL A O 1
ATOM 1753 N N . PRO A 1 212 ? -38.137 5.898 27.955 1.00 36.38 212 PRO A N 1
ATOM 1754 C CA . PRO A 1 212 ? -38.732 5.152 29.048 1.00 36.38 212 PRO A CA 1
ATOM 1755 C C . PRO A 1 212 ? -40.227 5.061 28.768 1.00 36.38 212 PRO A C 1
ATOM 1757 O O . PRO A 1 212 ? -40.921 6.077 28.691 1.00 36.38 212 PRO A O 1
ATOM 1760 N N . THR A 1 213 ? -40.727 3.851 28.542 1.00 44.19 213 THR A N 1
ATOM 1761 C CA . THR A 1 213 ? -42.155 3.606 28.350 1.00 44.19 213 THR A CA 1
ATOM 1762 C C . THR A 1 213 ? -42.826 3.668 29.720 1.00 44.19 213 THR A C 1
ATOM 1764 O O . THR A 1 213 ? -43.269 2.662 30.259 1.00 44.19 213 THR A O 1
ATOM 1767 N N . THR A 1 214 ? -42.855 4.856 30.324 1.00 47.06 214 THR A N 1
ATOM 1768 C CA . THR A 1 214 ? -43.444 5.078 31.653 1.00 47.06 214 THR A CA 1
ATOM 1769 C C . THR A 1 214 ? -44.604 6.068 31.624 1.00 47.06 214 THR A C 1
ATOM 1771 O O . THR A 1 214 ? -44.983 6.584 32.666 1.00 47.06 214 THR A O 1
ATOM 1774 N N . ILE A 1 215 ? -45.214 6.327 30.459 1.00 47.88 215 ILE A N 1
ATOM 1775 C CA . ILE A 1 215 ? -46.486 7.064 30.367 1.00 47.88 215 ILE A CA 1
ATOM 1776 C C . ILE A 1 215 ? -47.341 6.490 29.227 1.00 47.88 215 ILE A C 1
ATOM 1778 O O . ILE A 1 215 ? -47.531 7.103 28.185 1.00 47.88 215 ILE A O 1
ATOM 1782 N N . ALA A 1 216 ? -47.856 5.278 29.412 1.00 39.72 216 ALA A N 1
ATOM 1783 C CA . ALA A 1 216 ? -48.958 4.756 28.601 1.00 39.72 216 ALA A CA 1
ATOM 1784 C C . ALA A 1 216 ? -49.865 3.850 29.448 1.00 39.72 216 ALA A C 1
ATOM 1786 O O . ALA A 1 216 ? -50.172 2.725 29.074 1.00 39.72 216 ALA A O 1
ATOM 1787 N N . LYS A 1 217 ? -50.268 4.327 30.633 1.00 40.84 217 LYS A N 1
ATOM 1788 C CA . LYS A 1 217 ? -51.353 3.711 31.419 1.00 40.84 217 LYS A CA 1
ATOM 1789 C C . LYS A 1 217 ? -52.327 4.707 32.060 1.00 40.84 217 LYS A C 1
ATOM 1791 O O . LYS A 1 217 ? -53.156 4.298 32.862 1.00 40.84 217 LYS A O 1
ATOM 1796 N N . THR A 1 218 ? -52.318 5.975 31.641 1.00 38.16 218 THR A N 1
ATOM 1797 C CA . THR A 1 218 ? -53.234 6.989 32.204 1.00 38.16 218 THR A CA 1
ATOM 1798 C C . THR A 1 218 ? -53.909 7.863 31.147 1.00 38.16 218 THR A C 1
ATOM 1800 O O . THR A 1 218 ? -54.162 9.039 31.377 1.00 38.16 218 THR A O 1
ATOM 1803 N N . THR A 1 219 ? -54.235 7.295 29.983 1.00 38.72 219 THR A N 1
ATOM 1804 C CA . THR A 1 219 ? -55.086 7.994 28.996 1.00 38.72 219 THR A CA 1
ATOM 1805 C C . THR A 1 219 ? -56.030 7.076 28.219 1.00 38.72 219 THR A C 1
ATOM 1807 O O . THR A 1 219 ? -56.598 7.486 27.214 1.00 38.72 219 THR A O 1
ATOM 1810 N N . ALA A 1 220 ? -56.259 5.847 28.697 1.00 38.66 220 ALA A N 1
ATOM 1811 C CA . ALA A 1 220 ? -57.298 4.962 28.156 1.00 38.66 220 ALA A CA 1
ATOM 1812 C C . ALA A 1 220 ? -58.684 5.182 28.802 1.00 38.66 220 ALA A C 1
ATOM 1814 O O . ALA A 1 220 ? -59.644 4.512 28.443 1.00 38.66 220 ALA A O 1
ATOM 1815 N N . ILE A 1 221 ? -58.813 6.135 29.731 1.00 43.94 221 ILE A N 1
ATOM 1816 C CA . ILE A 1 221 ? -60.085 6.489 30.376 1.00 43.94 221 ILE A CA 1
ATOM 1817 C C . ILE A 1 221 ? -60.327 7.984 30.171 1.00 43.94 221 ILE A C 1
ATOM 1819 O O . ILE A 1 221 ? -60.208 8.735 31.124 1.00 43.94 221 ILE A O 1
ATOM 1823 N N . LEU A 1 222 ? -60.553 8.446 28.936 1.00 37.06 222 LEU A N 1
ATOM 1824 C CA . LEU A 1 222 ? -61.210 9.744 28.659 1.00 37.06 222 LEU A CA 1
ATOM 1825 C C . LEU A 1 222 ? -61.423 10.008 27.158 1.00 37.06 222 LEU A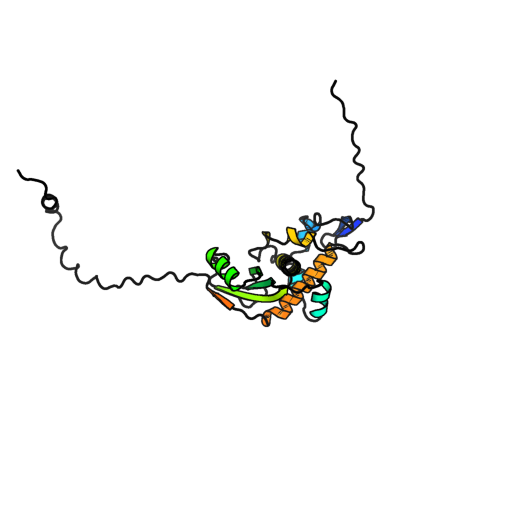 C 1
ATOM 1827 O O . LEU A 1 222 ? -61.247 11.122 26.689 1.00 37.06 222 LEU A O 1
ATOM 1831 N N . LEU A 1 223 ? -61.842 9.006 26.383 1.00 37.56 223 LEU A N 1
ATOM 1832 C CA . LEU A 1 223 ? -62.374 9.229 25.029 1.00 37.56 223 LEU A CA 1
ATOM 1833 C C . LEU A 1 223 ? -63.610 8.353 24.786 1.00 37.56 223 LEU A C 1
ATOM 1835 O O . LEU A 1 223 ? -63.690 7.575 23.846 1.00 37.56 223 LEU A O 1
ATOM 1839 N N . THR A 1 224 ? -64.606 8.513 25.655 1.00 45.31 224 THR A N 1
ATOM 1840 C CA . THR A 1 224 ? -66.008 8.187 25.359 1.00 45.31 224 THR A CA 1
ATOM 1841 C C . THR A 1 224 ? -66.851 9.437 25.574 1.00 45.31 224 THR A C 1
ATOM 1843 O O . THR A 1 224 ? -67.671 9.498 26.482 1.00 45.31 224 THR A O 1
ATOM 1846 N N . THR A 1 225 ? -66.625 10.480 24.776 1.00 39.28 225 THR A N 1
ATOM 1847 C CA . THR A 1 225 ? -67.619 11.548 24.605 1.00 39.28 225 THR A CA 1
ATOM 1848 C C . THR A 1 225 ? -67.664 11.977 23.139 1.00 39.28 225 THR A C 1
ATOM 1850 O O . THR A 1 225 ? -66.642 12.119 22.475 1.00 39.28 225 THR A O 1
ATOM 1853 N N . SER A 1 226 ? -68.893 12.062 22.632 1.00 41.91 226 SER A N 1
ATOM 1854 C CA . SER A 1 226 ? -69.297 12.260 21.235 1.00 41.91 226 SER A CA 1
ATOM 1855 C C . SER A 1 226 ? -68.814 13.597 20.622 1.00 41.91 226 SER A C 1
ATOM 1857 O O . SER A 1 226 ? -68.578 14.552 21.366 1.00 41.91 226 SER A O 1
ATOM 1859 N N . PRO A 1 227 ? -68.711 13.725 19.277 1.00 45.25 227 PRO A N 1
ATOM 1860 C CA . PRO A 1 227 ? -68.046 14.838 18.580 1.00 45.25 227 PRO A CA 1
ATOM 1861 C C . PRO A 1 227 ? -68.748 16.212 18.619 1.00 45.25 227 PRO A C 1
ATOM 1863 O O . PRO A 1 227 ? -68.422 17.077 17.808 1.00 45.25 227 PRO A O 1
ATOM 1866 N N . THR A 1 228 ? -69.703 16.461 19.520 1.00 44.47 228 THR A N 1
ATOM 1867 C CA . THR A 1 228 ? -70.644 17.595 19.363 1.00 44.47 228 THR A CA 1
ATOM 1868 C C . THR A 1 228 ? -70.473 18.754 20.355 1.00 44.47 228 THR A C 1
ATOM 1870 O O . THR A 1 228 ? -71.247 19.703 20.321 1.00 44.47 228 THR A O 1
ATOM 1873 N N . THR A 1 229 ? -69.439 18.767 21.200 1.00 46.44 229 THR A N 1
ATOM 1874 C CA . THR A 1 229 ? -69.218 19.868 22.173 1.00 46.44 229 THR A CA 1
ATOM 1875 C C . THR A 1 229 ? -67.839 20.529 22.109 1.00 46.44 229 THR A C 1
ATOM 1877 O O . THR A 1 229 ? -67.513 21.375 22.938 1.00 46.44 229 THR A O 1
ATOM 1880 N N . LEU A 1 230 ? -67.045 20.254 21.071 1.00 42.69 230 LEU A N 1
ATOM 1881 C CA . LEU A 1 230 ? -65.698 20.827 20.911 1.00 42.69 230 LEU A CA 1
ATOM 1882 C C . LEU A 1 230 ? -65.674 22.303 20.460 1.00 42.69 230 LEU A C 1
ATOM 1884 O O . LEU A 1 230 ? -64.601 22.891 20.337 1.00 42.69 230 LEU A O 1
ATOM 1888 N N . ARG A 1 231 ? -66.836 22.935 20.223 1.00 42.09 231 ARG A N 1
ATOM 1889 C CA . ARG A 1 231 ? -66.912 24.291 19.643 1.00 42.09 231 ARG A CA 1
ATOM 1890 C C . ARG A 1 231 ? -67.187 25.438 20.621 1.00 42.09 231 ARG A C 1
ATOM 1892 O O . ARG A 1 231 ? -67.215 26.584 20.185 1.00 42.09 231 ARG A O 1
ATOM 1899 N N . THR A 1 232 ? -67.302 25.186 21.924 1.00 40.41 232 THR A N 1
ATOM 1900 C CA . THR A 1 232 ? -67.564 26.253 22.919 1.00 40.41 232 THR A CA 1
ATOM 1901 C C . THR A 1 232 ? -66.522 26.376 24.031 1.00 40.41 232 THR A C 1
ATOM 1903 O O . THR A 1 232 ? -66.539 27.354 24.773 1.00 40.41 232 THR A O 1
ATOM 1906 N N . SER A 1 233 ? -65.544 25.475 24.112 1.00 41.25 233 SER A N 1
ATOM 1907 C CA . SER A 1 233 ? -64.529 25.464 25.181 1.00 41.25 233 SER A CA 1
ATOM 1908 C C . SER A 1 233 ? -63.194 26.130 24.811 1.00 41.25 233 SER A C 1
ATOM 1910 O O . SER A 1 233 ? -62.406 26.438 25.702 1.00 41.25 233 SER A O 1
ATOM 1912 N N . ILE A 1 234 ? -62.951 26.448 23.532 1.00 44.16 234 ILE A N 1
ATOM 1913 C CA . ILE A 1 234 ? -61.718 27.138 23.091 1.00 44.16 234 ILE A CA 1
ATOM 1914 C C . ILE A 1 234 ? -61.812 28.673 23.242 1.00 44.16 234 ILE A C 1
ATOM 1916 O O . ILE A 1 234 ? -60.794 29.358 23.241 1.00 44.16 234 ILE A O 1
ATOM 1920 N N . LYS A 1 235 ? -63.002 29.240 23.496 1.00 41.91 235 LYS A N 1
ATOM 19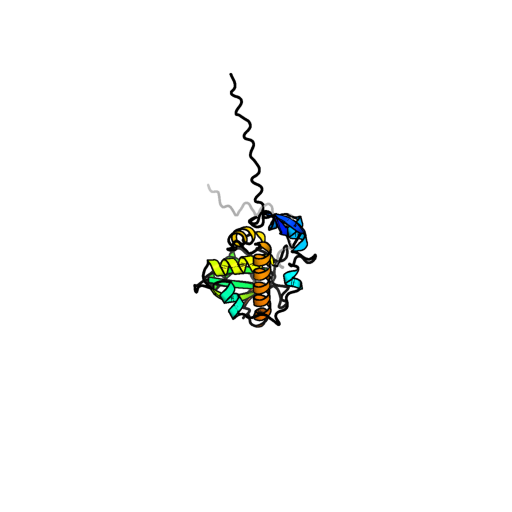21 C CA . LYS A 1 235 ? -63.183 30.695 23.697 1.00 41.91 235 LYS A CA 1
ATOM 1922 C C . LYS A 1 235 ? -63.129 31.189 25.155 1.00 41.91 235 LYS A C 1
ATOM 1924 O O . LYS A 1 235 ? -63.376 32.363 25.386 1.00 41.91 235 LYS A O 1
ATOM 1929 N N . ARG A 1 236 ? -62.773 30.352 26.141 1.00 42.31 236 ARG A N 1
ATOM 1930 C CA . ARG A 1 236 ? -62.618 30.782 27.557 1.00 42.31 236 ARG A CA 1
ATOM 1931 C C . ARG A 1 236 ? -61.201 30.672 28.139 1.00 42.31 236 ARG A C 1
ATOM 1933 O O . ARG A 1 236 ? -61.019 30.974 29.310 1.00 42.31 236 ARG A O 1
ATOM 1940 N N . LYS A 1 237 ? -60.194 30.273 27.350 1.00 45.31 237 LYS A N 1
ATOM 1941 C CA . LYS A 1 237 ? -58.796 30.132 27.820 1.00 45.31 237 LYS A CA 1
ATOM 1942 C C . LYS A 1 237 ? -57.818 31.207 27.334 1.00 45.31 237 LYS A C 1
ATOM 1944 O O . LYS A 1 237 ? -56.679 31.215 27.783 1.00 45.31 237 LYS A O 1
ATOM 1949 N N . LEU A 1 238 ? -58.252 32.128 26.475 1.00 44.84 238 LEU A N 1
ATOM 1950 C CA . LEU A 1 238 ? -57.493 33.335 26.143 1.00 44.84 238 LEU A CA 1
ATOM 1951 C C . LEU A 1 238 ? -58.177 34.505 26.844 1.00 44.84 238 LEU A C 1
ATOM 1953 O O . LEU A 1 238 ? -59.126 35.081 26.322 1.00 44.84 238 LEU A O 1
ATOM 1957 N N . GLY A 1 239 ? -57.748 34.765 28.078 1.00 40.75 239 GLY A N 1
ATOM 1958 C CA . GLY A 1 239 ? -58.225 35.865 28.906 1.00 40.75 239 GLY A CA 1
ATOM 1959 C C . GLY A 1 239 ? -57.876 37.224 28.309 1.00 40.75 239 GLY A C 1
ATOM 1960 O O . GLY A 1 239 ? -56.923 37.861 28.734 1.00 40.75 239 GLY A O 1
ATOM 1961 N N . PHE A 1 240 ? -58.686 37.671 27.357 1.00 39.19 240 PHE A N 1
ATOM 1962 C CA . PHE A 1 240 ? -58.840 39.073 27.011 1.00 39.19 240 PHE A CA 1
ATOM 1963 C C . PHE A 1 240 ? -60.332 39.377 27.010 1.00 39.19 240 PHE A C 1
ATOM 1965 O O . PHE A 1 240 ? -61.048 38.973 26.097 1.00 39.19 240 PHE A O 1
ATOM 1972 N N . LEU A 1 241 ? -60.789 40.004 28.092 1.00 36.59 241 LEU A N 1
ATOM 1973 C CA . LEU A 1 241 ? -61.588 41.232 28.091 1.00 36.59 241 LEU A CA 1
ATOM 1974 C C . LEU A 1 241 ? -62.132 41.475 29.498 1.00 36.59 241 LEU A C 1
ATOM 1976 O O . LEU A 1 241 ? -62.815 40.620 30.062 1.00 36.59 241 LEU A O 1
ATOM 1980 N N . SER A 1 242 ? -61.851 42.659 30.027 1.00 31.50 242 SER A N 1
ATOM 1981 C CA . SER A 1 242 ? -62.842 43.577 30.605 1.00 31.50 242 SER A CA 1
ATOM 1982 C C . SER A 1 242 ? -62.147 44.928 30.830 1.00 31.50 242 SER A C 1
ATOM 1984 O O . SER A 1 242 ? -60.944 44.916 31.114 1.00 31.50 242 SER A O 1
ATOM 1986 N N . PRO A 1 243 ? -62.844 46.072 30.751 1.00 43.50 243 PRO A N 1
ATOM 1987 C CA . PRO A 1 243 ? -64.284 46.270 30.538 1.00 43.50 243 PRO A CA 1
ATOM 1988 C C . PRO A 1 243 ? -64.674 46.499 29.071 1.00 43.50 243 PRO A C 1
ATOM 1990 O O . PRO A 1 243 ? -63.853 47.059 28.311 1.00 43.50 243 PRO A O 1
#

Sequence (243 aa):
MRDRHPEINIGVYESKDKTTCHFCSASILSKCPSRHFNKQQCKNNFYANNGWSIIFNETDVTSFKEEQFFTQLSITNGRYMVYVVRKNSLINDWCYVGITNALEKRFNQHKTDKTFGMYESVEYGVLKDGLSYENASLIEALLLMASQTNLLNIYRESDQIIHNIPCDDKELFHYKVASWHRSTLQYLFKRWDEIVWIKLDTQTNKKTTTVPTTIAKTTAILLTTSPTTLRTSIKRKLGFLSP

InterPro domains:
  IPR000305 GIY-YIG endonuclease [PF01541] (80-119)
  IPR035901 GIY-YIG endonuclease superfamily [G3DSA:3.40.1440.10] (75-144)
  IPR035901 GIY-YIG endonuclease superfamily [SSF82771] (81-124)

Foldseek 3Di:
DDDDDPPPPPPPPPPVAWDADPQQRDTDRLPDQDPVCPDPSSLVSQDDPVFFGPLLVVADLPPFDPVVLCVLLVWDFDQKFKKWKALDLDPLRTAEIDMDSDVVVVVVVCLVVLLVLVGQKMKMFTLDGRTDPLSNLLLRLLQLSRGDPRYSCNPPRNSPNLSVPDDPPPGRSNVSSSVSSSNSSSSCVVCSVVTDIDMDRSDDPPPPPPPPPPPDPPPPPDPPDDPPPPPPPVVPPPDDDDD

pLDDT: mean 73.57, std 21.19, range [31.5, 98.12]

Organism: Meloidogyne enterolobii (NCBI:txid390850)